Protein AF-0000000067688443 (afdb_homodimer)

Foldseek 3Di:
DPPPPPPPPPPPCPVPPPVPPPQDLLRVVCLQAEDQPDDQVCVLVSCVVSVPDDPVQARDQKGKHWNDDPVQVLCQLVPFDQDPVLNWTKRPFWTKMKMWGWDDPPDGPPPTDTGIDIDTRWIWTFHDDRSGGRGGDDTDDDPPPVPD/DPPPPPPPPPPPPPVPPPPPPPQDLLSVVCLQAEDQPDDQVCVLVSCVVSVPDDPVQARDQKGKHWNDDPVQVLCQLVPFDQDPVLNWTKRPFWTKMKMWGWDDPPDGPPPTDTGIDIDTRWIWTFHDDRSGGRGGDDTDDDPPPVPD

Secondary structure (DSSP, 8-state):
------------------------HHHHHHHHHB-TT--TT-HHHHHHHTT-B-TTSBBPSEEEEE-S-HHHHHTHHHH-EEETTTTEEEPSS-EEEEEEEESSTT-BTT---EEEEEEEEEEEEEEEETTEEEEEEEEEE-------/------------------------HHHHHHHHHB-TT--TT-HHHHHHHTT-B-TTSBBPSEEEEE-S-HHHHHTHHHH-EEETTTTEEEPSS-EEEEEEEESSTT-BTT---EEEEEEEEEEEEEEEETTEEEEEEEEEE-------

Solvent-accessible surface area (backbone atoms only — not comparable to full-atom values): 17012 Å² total; per-residue (Å²): 133,84,78,75,78,76,75,73,75,72,73,71,74,71,69,69,72,72,74,75,78,74,75,49,60,44,53,49,34,44,68,65,27,50,36,62,80,69,52,39,85,39,36,45,62,51,39,57,74,64,63,62,52,40,84,81,44,33,49,50,62,62,48,54,28,35,50,45,55,69,70,65,58,31,39,26,46,70,64,27,48,78,32,82,85,74,70,24,30,29,35,74,54,67,36,41,32,32,40,25,34,51,67,53,83,89,34,39,65,88,65,51,44,50,48,40,37,76,42,69,62,23,31,39,30,26,36,58,60,75,56,34,45,48,41,83,74,48,73,43,82,69,79,74,76,67,82,114,135,84,79,76,76,76,76,74,77,72,75,71,73,72,69,69,71,74,72,74,78,74,77,50,60,46,53,47,35,43,67,66,28,50,35,59,81,69,53,40,86,39,37,44,61,51,39,58,73,65,63,62,52,40,83,83,42,34,49,49,61,63,49,53,28,35,49,44,57,68,68,65,59,33,38,25,46,69,65,27,47,76,33,81,87,74,70,25,29,28,36,74,56,66,37,42,33,32,40,26,35,51,68,53,84,90,34,40,66,88,64,50,44,51,46,39,37,77,43,67,63,22,32,40,31,27,36,59,62,75,56,35,44,47,41,84,73,49,73,41,81,70,78,76,77,66,79,113

Radius of gyration: 25.82 Å; Cα contacts (8 Å, |Δi|>4): 527; chains: 2; bounding box: 103×74×53 Å

Organism: Oreochromis niloticus (NCBI:txid8128)

pLDDT: mean 85.52, std 20.02, range [26.48, 98.88]

Structure (mmCIF, N/CA/C/O backbone):
data_AF-0000000067688443-model_v1
#
loop_
_entity.id
_entity.type
_entity.pdbx_description
1 polymer 'Ribonuclease A-domain domain-containing protein'
#
loop_
_atom_site.group_PDB
_atom_site.id
_atom_site.type_symbol
_atom_site.label_atom_id
_atom_site.label_alt_id
_atom_site.label_comp_id
_atom_site.label_asym_id
_atom_site.label_entity_id
_atom_site.label_seq_id
_atom_site.pdbx_PDB_ins_code
_atom_site.Cartn_x
_atom_site.Cartn_y
_atom_site.Cartn_z
_atom_site.occupancy
_atom_site.B_iso_or_equiv
_atom_site.auth_seq_id
_atom_site.auth_comp_id
_atom_site.auth_asym_id
_atom_site.auth_atom_id
_atom_site.pdbx_PDB_model_num
ATOM 1 N N . ILE A 1 1 ? 71.188 -11.57 -32.688 1 38.78 1 ILE A N 1
ATOM 2 C CA . ILE A 1 1 ? 70.062 -10.695 -32.719 1 38.78 1 ILE A CA 1
ATOM 3 C C . ILE A 1 1 ? 68.75 -11.523 -32.812 1 38.78 1 ILE A C 1
ATOM 5 O O . ILE A 1 1 ? 68.438 -12.023 -33.875 1 38.78 1 ILE A O 1
ATOM 9 N N . THR A 1 2 ? 68.688 -12.641 -31.906 1 47.38 2 THR A N 1
ATOM 10 C CA . THR A 1 2 ? 67.5 -13.492 -31.688 1 47.38 2 THR A CA 1
ATOM 11 C C . THR A 1 2 ? 66.312 -12.648 -31.344 1 47.38 2 THR A C 1
ATOM 13 O O . THR A 1 2 ? 66.375 -11.82 -30.422 1 47.38 2 THR A O 1
ATOM 16 N N . PHE A 1 3 ? 65.562 -12.219 -32.375 1 48.19 3 PHE A N 1
ATOM 17 C CA . PHE A 1 3 ? 64.25 -11.578 -32.375 1 48.19 3 PHE A CA 1
ATOM 18 C C . PHE A 1 3 ? 63.25 -12.383 -31.531 1 48.19 3 PHE A C 1
ATOM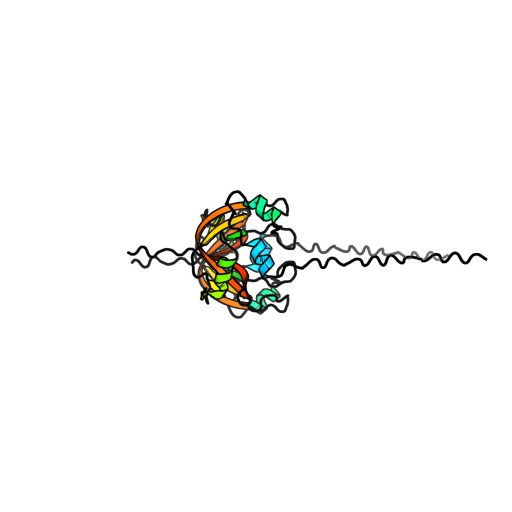 20 O O . PHE A 1 3 ? 62.844 -13.469 -31.922 1 48.19 3 PHE A O 1
ATOM 27 N N . ASP A 1 4 ? 63.438 -12.453 -30.188 1 50.75 4 ASP A N 1
ATOM 28 C CA . ASP A 1 4 ? 62.406 -12.977 -29.297 1 50.75 4 ASP A CA 1
ATOM 29 C C . ASP A 1 4 ? 61.062 -12.289 -29.547 1 50.75 4 ASP A C 1
ATOM 31 O O . ASP A 1 4 ? 60.969 -11.07 -29.406 1 50.75 4 ASP A O 1
ATOM 35 N N . TRP A 1 5 ? 60.281 -12.75 -30.609 1 47.19 5 TRP A N 1
ATOM 36 C CA . TRP A 1 5 ? 58.906 -12.359 -30.812 1 47.19 5 TRP A CA 1
ATOM 37 C C . TRP A 1 5 ? 58.094 -12.523 -29.531 1 47.19 5 TRP A C 1
ATOM 39 O O . TRP A 1 5 ? 57.875 -13.641 -29.047 1 47.19 5 TRP A O 1
ATOM 49 N N . VAL A 1 6 ? 58.219 -11.688 -28.5 1 52.09 6 VAL A N 1
ATOM 50 C CA . VAL A 1 6 ? 57.25 -11.609 -27.406 1 52.09 6 VAL A CA 1
ATOM 51 C C . VAL A 1 6 ? 55.844 -11.445 -27.984 1 52.09 6 VAL A C 1
ATOM 53 O O . VAL A 1 6 ? 55.562 -10.445 -28.625 1 52.09 6 VAL A O 1
ATOM 56 N N . LEU A 1 7 ? 55.25 -12.531 -28.531 1 47.66 7 LEU A N 1
ATOM 57 C CA . LEU A 1 7 ? 53.812 -12.531 -28.781 1 47.66 7 LEU A CA 1
ATOM 58 C C . LEU A 1 7 ? 53.062 -11.984 -27.578 1 47.66 7 LEU A C 1
ATOM 60 O O . LEU A 1 7 ? 53.156 -12.531 -26.469 1 47.66 7 LEU A O 1
ATOM 64 N N . PHE A 1 8 ? 52.906 -10.648 -27.453 1 50.09 8 PHE A N 1
ATOM 65 C CA . PHE A 1 8 ? 52 -10.031 -26.5 1 50.09 8 PHE A CA 1
ATOM 66 C C . PHE A 1 8 ? 50.594 -10.578 -26.688 1 50.09 8 PHE A C 1
ATOM 68 O O . PHE A 1 8 ? 49.938 -10.32 -27.703 1 50.09 8 PHE A O 1
ATOM 75 N N . ILE A 1 9 ? 50.344 -11.844 -26.234 1 48.69 9 ILE A N 1
ATOM 76 C CA . ILE A 1 9 ? 48.969 -12.281 -26.125 1 48.69 9 ILE A CA 1
ATOM 77 C C . ILE A 1 9 ? 48.125 -11.188 -25.453 1 48.69 9 ILE A C 1
ATOM 79 O O . ILE A 1 9 ? 48.344 -10.859 -24.297 1 48.69 9 ILE A O 1
ATOM 83 N N . CYS A 1 10 ? 47.781 -10.102 -26.172 1 49.16 10 CYS A N 1
ATOM 84 C CA . CYS A 1 10 ? 46.719 -9.211 -25.703 1 49.16 10 CYS A CA 1
ATOM 85 C C . CYS A 1 10 ? 45.531 -10 -25.203 1 49.16 10 CYS A C 1
ATOM 87 O O . CYS A 1 10 ? 44.812 -10.633 -25.984 1 49.16 10 CYS A O 1
ATOM 89 N N . LEU A 1 11 ? 45.688 -10.648 -24.047 1 49.59 11 LEU A N 1
ATOM 90 C CA . LEU A 1 11 ? 44.5 -11.164 -23.375 1 49.59 11 LEU A CA 1
ATOM 91 C C . LEU A 1 11 ? 43.375 -10.141 -23.406 1 49.59 11 LEU A C 1
ATOM 93 O O . LEU A 1 11 ? 43.438 -9.102 -22.734 1 49.59 11 LEU A O 1
ATOM 97 N N . LEU A 1 12 ? 42.875 -9.883 -24.641 1 48.31 12 LEU A N 1
ATOM 98 C CA . LEU A 1 12 ? 41.594 -9.172 -24.672 1 48.31 12 LEU A CA 1
ATOM 99 C C . LEU A 1 12 ? 40.656 -9.688 -23.578 1 48.31 12 LEU A C 1
ATOM 101 O O . LEU A 1 12 ? 40.219 -10.836 -23.625 1 48.31 12 LEU A O 1
ATOM 105 N N . LEU A 1 13 ? 40.969 -9.352 -22.344 1 48.38 13 LEU A N 1
ATOM 106 C CA . LEU A 1 13 ? 39.969 -9.508 -21.312 1 48.38 13 LEU A CA 1
ATOM 107 C C . LEU A 1 13 ? 38.625 -8.969 -21.781 1 48.38 13 LEU A C 1
ATOM 109 O O . LEU A 1 13 ? 38.406 -7.754 -21.875 1 48.38 13 LEU A O 1
ATOM 113 N N . PHE A 1 14 ? 38.062 -9.617 -22.859 1 47.53 14 PHE A N 1
ATOM 114 C CA . PHE A 1 14 ? 36.625 -9.383 -23.062 1 47.53 14 PHE A CA 1
ATOM 115 C C . PHE A 1 14 ? 35.875 -9.422 -21.75 1 47.53 14 PHE A C 1
ATOM 117 O O . PHE A 1 14 ? 35.688 -10.492 -21.172 1 47.53 14 PHE A O 1
ATOM 124 N N . ALA A 1 15 ? 36.094 -8.461 -20.875 1 47.53 15 ALA A N 1
ATOM 125 C CA . ALA A 1 15 ? 35.156 -8.305 -19.797 1 47.53 15 ALA A CA 1
ATOM 126 C C . ALA A 1 15 ? 33.719 -8.445 -20.297 1 47.53 15 ALA A C 1
ATOM 128 O O . ALA A 1 15 ? 33.219 -7.586 -21.031 1 47.53 15 ALA A O 1
ATOM 129 N N . THR A 1 16 ? 33.312 -9.609 -20.719 1 42.28 16 THR A N 1
ATOM 130 C CA . THR A 1 16 ? 31.875 -9.758 -20.844 1 42.28 16 THR A CA 1
ATOM 131 C C . THR A 1 16 ? 31.141 -9 -19.734 1 42.28 16 THR A C 1
ATOM 133 O O . THR A 1 16 ? 31.422 -9.211 -18.547 1 42.28 16 THR A O 1
ATOM 136 N N . LYS A 1 17 ? 30.953 -7.691 -19.875 1 46.22 17 LYS A N 1
ATOM 137 C CA . LYS A 1 17 ? 29.891 -7.09 -19.062 1 46.22 17 LYS A CA 1
ATOM 138 C C . LYS A 1 17 ? 28.766 -8.086 -18.781 1 46.22 17 LYS A C 1
ATOM 140 O O . LYS A 1 17 ? 28.141 -8.586 -19.719 1 46.22 17 LYS A O 1
ATOM 145 N N . SER A 1 18 ? 28.875 -9.078 -17.938 1 45.34 18 SER A N 1
ATOM 146 C CA . SER A 1 18 ? 27.672 -9.766 -17.469 1 45.34 18 SER A CA 1
ATOM 147 C C . SER A 1 18 ? 26.453 -8.852 -17.531 1 45.34 18 SER A C 1
ATOM 149 O O . SER A 1 18 ? 26.453 -7.781 -16.906 1 45.34 18 SER A O 1
ATOM 151 N N . SER A 1 19 ? 25.766 -8.68 -18.531 1 47.56 19 SER A N 1
ATOM 152 C CA . SER A 1 19 ? 24.469 -8.008 -18.625 1 47.56 19 SER A CA 1
ATOM 153 C C . SER A 1 19 ? 23.625 -8.266 -17.375 1 47.56 19 SER A C 1
ATOM 155 O O . SER A 1 19 ? 23.219 -9.398 -17.125 1 47.56 19 SER A O 1
ATOM 157 N N . GLN A 1 20 ? 23.969 -7.883 -16.234 1 50.91 20 GLN A N 1
ATOM 158 C CA . GLN A 1 20 ? 23.078 -7.93 -15.086 1 50.91 20 GLN A CA 1
ATOM 159 C C . GLN A 1 20 ? 21.625 -7.652 -15.508 1 50.91 20 GLN A C 1
ATOM 161 O O . GLN A 1 20 ? 21.328 -6.586 -16.047 1 50.91 20 GLN A O 1
ATOM 166 N N . PHE A 1 21 ? 20.891 -8.633 -16.172 1 60.66 21 PHE A N 1
ATOM 167 C CA . PHE A 1 21 ? 19.5 -8.594 -16.578 1 60.66 21 PHE A CA 1
ATOM 168 C C . PHE A 1 21 ? 18.656 -7.844 -15.562 1 60.66 21 PHE A C 1
ATOM 170 O O . PHE A 1 21 ? 18.578 -8.242 -14.398 1 60.66 21 PHE A O 1
ATOM 177 N N . GLU A 1 22 ? 18.484 -6.555 -15.648 1 76.69 22 GLU A N 1
ATOM 178 C CA . GLU A 1 22 ? 17.578 -5.758 -14.828 1 76.69 22 GLU A CA 1
ATOM 179 C C . GLU A 1 22 ? 16.188 -6.375 -14.773 1 76.69 22 GLU A C 1
ATOM 181 O O . GLU A 1 22 ? 15.633 -6.734 -15.812 1 76.69 22 GLU A O 1
ATOM 186 N N . GLU A 1 23 ? 15.703 -6.773 -13.594 1 90.25 23 GLU A N 1
ATOM 187 C CA . GLU A 1 23 ? 14.359 -7.324 -13.398 1 90.25 23 GLU A CA 1
ATOM 188 C C . GLU A 1 23 ? 13.289 -6.375 -13.93 1 90.25 23 GLU A C 1
ATOM 190 O O . GLU A 1 23 ? 13.297 -5.184 -13.617 1 90.25 23 GLU A O 1
ATOM 195 N N . ASP A 1 24 ? 12.469 -6.824 -14.867 1 93.56 24 ASP A N 1
ATOM 196 C CA . ASP A 1 24 ? 11.375 -5.984 -15.359 1 93.56 24 ASP A CA 1
ATOM 197 C C . ASP A 1 24 ? 10.273 -5.852 -14.312 1 93.56 24 ASP A C 1
ATOM 199 O O . ASP A 1 24 ? 10.375 -6.414 -13.227 1 93.56 24 ASP A O 1
ATOM 203 N N . ARG A 1 25 ? 9.273 -5.051 -14.633 1 93.75 25 ARG A N 1
ATOM 204 C CA . ARG A 1 25 ? 8.227 -4.723 -13.664 1 93.75 25 ARG A CA 1
ATOM 205 C C . ARG A 1 25 ? 7.461 -5.969 -13.242 1 93.75 25 ARG A C 1
ATOM 207 O O . ARG A 1 25 ? 7.117 -6.121 -12.062 1 93.75 25 ARG A O 1
ATOM 214 N N . TYR A 1 26 ? 7.055 -6.852 -14.164 1 96.62 26 TYR A N 1
ATOM 215 C CA . TYR A 1 26 ? 6.391 -8.094 -13.781 1 96.62 26 TYR A CA 1
ATOM 216 C C . TYR A 1 26 ? 7.312 -8.961 -12.93 1 96.62 26 TYR A C 1
ATOM 218 O O . TYR A 1 26 ? 6.871 -9.586 -11.969 1 96.62 26 TYR A O 1
ATOM 226 N N . GLY A 1 27 ? 8.516 -9.07 -13.352 1 97.62 27 GLY A N 1
ATOM 227 C CA . GLY A 1 27 ? 9.461 -9.844 -12.555 1 97.62 27 GLY A CA 1
ATOM 228 C C . GLY A 1 27 ? 9.523 -9.398 -11.109 1 97.62 27 GLY A C 1
ATOM 229 O O . GLY A 1 27 ? 9.531 -10.234 -10.203 1 97.62 27 GLY A O 1
ATOM 230 N N . LYS A 1 28 ? 9.641 -8.164 -10.93 1 96.38 28 LYS A N 1
ATOM 231 C CA . LYS A 1 28 ? 9.641 -7.621 -9.57 1 96.38 28 LYS A CA 1
ATOM 232 C C . LYS A 1 28 ? 8.352 -7.98 -8.844 1 96.38 28 LYS A C 1
ATOM 234 O O . LYS A 1 28 ? 8.383 -8.398 -7.68 1 96.38 28 LYS A O 1
ATOM 239 N N . PHE A 1 29 ? 7.211 -7.812 -9.492 1 97.81 29 PHE A N 1
ATOM 240 C CA . PHE A 1 29 ? 5.922 -8.18 -8.922 1 97.81 29 PHE A CA 1
ATOM 241 C C . PHE A 1 29 ? 5.918 -9.641 -8.492 1 97.81 29 PHE A C 1
ATOM 243 O O . PHE A 1 29 ? 5.52 -9.969 -7.371 1 97.81 29 PHE A O 1
ATOM 250 N N . ARG A 1 30 ? 6.324 -10.445 -9.383 1 98.56 30 ARG A N 1
ATOM 251 C CA . ARG A 1 30 ? 6.344 -11.883 -9.125 1 98.56 30 ARG A CA 1
ATOM 252 C C . ARG A 1 30 ? 7.227 -12.211 -7.93 1 98.56 30 ARG A C 1
ATOM 254 O O . ARG A 1 30 ? 6.82 -12.969 -7.043 1 98.56 30 ARG A O 1
ATOM 261 N N . ARG A 1 31 ? 8.445 -11.641 -7.902 1 98.44 31 ARG A N 1
ATOM 262 C CA . ARG A 1 31 ? 9.383 -11.891 -6.816 1 98.44 31 ARG A CA 1
ATOM 263 C C . ARG A 1 31 ? 8.797 -11.461 -5.477 1 98.44 31 ARG A C 1
ATOM 265 O O . ARG A 1 31 ? 8.938 -12.156 -4.473 1 98.44 31 ARG A O 1
ATOM 272 N N . GLN A 1 32 ? 8.078 -10.383 -5.516 1 98.5 32 GLN A N 1
ATOM 273 C CA . GLN A 1 32 ? 7.664 -9.773 -4.258 1 98.5 32 GLN A CA 1
ATOM 274 C C . GLN A 1 32 ? 6.332 -10.352 -3.781 1 98.5 32 GLN A C 1
ATOM 276 O O . GLN A 1 32 ? 6.027 -10.32 -2.586 1 98.5 32 GLN A O 1
ATOM 281 N N . HIS A 1 33 ? 5.465 -10.961 -4.68 1 98.69 33 HIS A N 1
ATOM 282 C CA . HIS A 1 33 ? 4.078 -11.133 -4.262 1 98.69 33 HIS A CA 1
ATOM 283 C C . HIS A 1 33 ? 3.574 -12.539 -4.562 1 98.69 33 HIS A C 1
ATOM 285 O O . HIS A 1 33 ? 2.477 -12.914 -4.145 1 98.69 33 HIS A O 1
ATOM 291 N N . ILE A 1 34 ? 4.328 -13.305 -5.254 1 98.88 34 ILE A N 1
ATOM 292 C CA . ILE A 1 34 ? 3.861 -14.656 -5.562 1 98.88 34 ILE A CA 1
ATOM 293 C C . ILE A 1 34 ? 4.766 -15.68 -4.887 1 98.88 34 ILE A C 1
ATOM 295 O O . ILE A 1 34 ? 5.965 -15.75 -5.172 1 98.88 34 ILE A O 1
ATOM 299 N N . ASP A 1 35 ? 4.16 -16.469 -4.039 1 98.62 35 ASP A N 1
ATOM 300 C CA . ASP A 1 35 ? 4.879 -17.547 -3.361 1 98.62 35 ASP A CA 1
ATOM 301 C C . ASP A 1 35 ? 3.916 -18.609 -2.846 1 98.62 35 ASP A C 1
ATOM 303 O O . ASP A 1 35 ? 3.324 -18.453 -1.776 1 98.62 35 ASP A O 1
ATOM 307 N N . GLY A 1 36 ? 3.787 -19.672 -3.527 1 98.06 36 GLY A N 1
ATOM 308 C CA . GLY A 1 36 ? 2.852 -20.734 -3.188 1 98.06 36 GLY A CA 1
ATOM 309 C C . GLY A 1 36 ? 3.225 -21.469 -1.918 1 98.06 36 GLY A C 1
ATOM 310 O O . GLY A 1 36 ? 2.4 -22.188 -1.346 1 98.06 36 GLY A O 1
ATOM 311 N N . LYS A 1 37 ? 4.391 -21.344 -1.423 1 97.94 37 LYS A N 1
ATOM 312 C CA . LYS A 1 37 ? 4.867 -22.109 -0.269 1 97.94 37 LYS A CA 1
ATOM 313 C C . LYS A 1 37 ? 4.996 -21.203 0.96 1 97.94 37 LYS A C 1
ATOM 315 O O . LYS A 1 37 ? 5.402 -21.672 2.029 1 97.94 37 LYS A O 1
ATOM 320 N N . MET A 1 38 ? 4.652 -20 0.82 1 98.5 38 MET A N 1
ATOM 321 C CA . MET A 1 38 ? 4.766 -19.047 1.917 1 98.5 38 MET A CA 1
ATOM 322 C C . MET A 1 38 ? 3.855 -19.438 3.076 1 98.5 38 MET A C 1
ATOM 324 O O . MET A 1 38 ? 2.766 -19.969 2.863 1 98.5 38 MET A O 1
ATOM 328 N N . THR A 1 39 ? 4.281 -19.125 4.328 1 98.38 39 THR A N 1
ATOM 329 C CA . THR A 1 39 ? 3.48 -19.281 5.539 1 98.38 39 THR A CA 1
ATOM 330 C C . THR A 1 39 ? 3.65 -18.078 6.461 1 98.38 39 THR A C 1
ATOM 332 O O . THR A 1 39 ? 4.566 -17.281 6.277 1 98.38 39 THR A O 1
ATOM 335 N N . GLU A 1 40 ? 2.816 -17.984 7.441 1 97.44 40 GLU A N 1
ATOM 336 C CA . GLU A 1 40 ? 2.82 -16.844 8.367 1 97.44 40 GLU A CA 1
ATOM 337 C C . GLU A 1 40 ? 4.109 -16.812 9.18 1 97.44 40 GLU A C 1
ATOM 339 O O . GLU A 1 40 ? 4.484 -15.758 9.703 1 97.44 40 GLU A O 1
ATOM 344 N N . LYS A 1 41 ? 4.84 -17.891 9.211 1 98.19 41 LYS A N 1
ATOM 345 C CA . LYS A 1 41 ? 6.016 -17.969 10.078 1 98.19 41 LYS A CA 1
ATOM 346 C C . LYS A 1 41 ? 7.289 -17.625 9.305 1 98.19 41 LYS A C 1
ATOM 348 O O . LYS A 1 41 ? 8.367 -17.531 9.898 1 98.19 41 LYS A O 1
ATOM 353 N N . LYS A 1 42 ? 7.191 -17.375 8.055 1 98.62 42 LYS A N 1
ATOM 354 C CA . LYS A 1 42 ? 8.383 -17.281 7.211 1 98.62 42 LYS A CA 1
ATOM 355 C C . LYS A 1 42 ? 8.633 -15.836 6.789 1 98.62 42 LYS A C 1
ATOM 357 O O . LYS A 1 42 ? 9.547 -15.562 6.004 1 98.62 42 LYS A O 1
ATOM 362 N N . CYS A 1 43 ? 7.863 -14.922 7.262 1 98.5 43 CYS A N 1
ATOM 363 C CA . CYS A 1 43 ? 7.891 -13.555 6.754 1 98.5 43 CYS A CA 1
ATOM 364 C C . CYS A 1 43 ? 9.305 -12.977 6.812 1 98.5 43 CYS A C 1
ATOM 366 O O . CYS A 1 43 ? 9.82 -12.484 5.809 1 98.5 43 CYS A O 1
ATOM 368 N N . ASP A 1 44 ? 9.977 -13.07 8.008 1 98.5 44 ASP A N 1
ATOM 369 C CA . ASP A 1 44 ? 11.312 -12.484 8.141 1 98.5 44 ASP A CA 1
ATOM 370 C C . ASP A 1 44 ? 12.289 -13.117 7.152 1 98.5 44 ASP A C 1
ATOM 372 O O . ASP A 1 44 ? 12.992 -12.406 6.426 1 98.5 44 ASP A O 1
ATOM 376 N N . LYS A 1 45 ? 12.336 -14.391 7.109 1 98.44 45 LYS A N 1
ATOM 377 C CA . LYS A 1 45 ? 13.273 -15.141 6.285 1 98.44 45 LYS A CA 1
ATOM 378 C C . LYS A 1 45 ? 13.039 -14.875 4.801 1 98.44 45 LYS A C 1
ATOM 380 O O . LYS A 1 45 ? 13.977 -14.602 4.051 1 98.44 45 LYS A O 1
ATOM 385 N N . VAL A 1 46 ? 11.805 -14.961 4.379 1 98.81 46 VAL A N 1
ATOM 386 C CA . VAL A 1 46 ? 11.477 -14.875 2.959 1 98.81 46 VAL A CA 1
ATOM 387 C C . VAL A 1 46 ? 11.672 -13.445 2.467 1 98.81 46 VAL A C 1
ATOM 389 O O . VAL A 1 46 ? 12.227 -13.219 1.386 1 98.81 46 VAL A O 1
ATOM 392 N N . ILE A 1 47 ? 11.203 -12.43 3.189 1 98.62 47 ILE A N 1
ATOM 393 C CA . ILE A 1 47 ? 11.367 -11.031 2.812 1 98.62 47 ILE A CA 1
ATOM 394 C C . ILE A 1 47 ? 12.852 -10.695 2.695 1 98.62 47 ILE A C 1
ATOM 396 O O . ILE A 1 47 ? 13.273 -10.031 1.748 1 98.62 47 ILE A O 1
ATOM 400 N N . LYS A 1 48 ? 13.664 -11.242 3.629 1 98.31 48 LYS A N 1
ATOM 401 C CA . LYS A 1 48 ? 15.109 -11.047 3.549 1 98.31 48 LYS A CA 1
ATOM 402 C C . LYS A 1 48 ? 15.688 -11.727 2.311 1 98.31 48 LYS A C 1
ATOM 404 O O . LYS A 1 48 ? 16.438 -11.109 1.548 1 98.31 48 LYS A O 1
ATOM 409 N N . LYS A 1 49 ? 15.383 -12.922 2.115 1 98.31 49 LYS A N 1
ATOM 410 C CA . LYS A 1 49 ? 15.922 -13.719 1.017 1 98.31 49 LYS A CA 1
ATOM 411 C C . LYS A 1 49 ? 15.57 -13.102 -0.334 1 98.31 49 LYS A C 1
ATOM 413 O O . LYS A 1 49 ? 16.406 -13.086 -1.247 1 98.31 49 LYS A O 1
ATOM 418 N N . LYS A 1 50 ? 14.375 -12.633 -0.435 1 98.19 50 LYS A N 1
ATOM 419 C CA . LYS A 1 50 ? 13.906 -12.078 -1.702 1 98.19 50 LYS A CA 1
ATOM 420 C C . LYS A 1 50 ? 14.281 -10.602 -1.834 1 98.19 50 LYS A C 1
ATOM 422 O O . LYS A 1 50 ? 13.93 -9.953 -2.816 1 98.19 50 LYS A O 1
ATOM 427 N N . GLU A 1 51 ? 14.898 -10.062 -0.807 1 97.38 51 GLU A N 1
ATOM 428 C CA . GLU A 1 51 ? 15.383 -8.688 -0.807 1 97.38 51 GLU A CA 1
ATOM 429 C C . GLU A 1 51 ? 14.25 -7.699 -1.045 1 97.38 51 GLU A C 1
ATOM 431 O O . GLU A 1 51 ? 14.344 -6.832 -1.916 1 97.38 51 GLU A O 1
ATOM 436 N N . ILE A 1 52 ? 13.188 -7.828 -0.28 1 97.62 52 ILE A N 1
ATOM 437 C CA . ILE A 1 52 ? 12.031 -6.938 -0.357 1 97.62 52 ILE A CA 1
ATOM 438 C C . ILE A 1 52 ? 12.18 -5.816 0.667 1 97.62 52 ILE A C 1
ATOM 440 O O . ILE A 1 52 ? 11.82 -5.984 1.835 1 97.62 52 ILE A O 1
ATOM 444 N N . TRP A 1 53 ? 12.688 -4.68 0.26 1 95.44 53 TRP A N 1
ATOM 445 C CA . TRP A 1 53 ? 12.906 -3.479 1.058 1 95.44 53 TRP A CA 1
ATOM 446 C C . TRP A 1 53 ? 12.641 -2.225 0.233 1 95.44 53 TRP A C 1
ATOM 448 O O . TRP A 1 53 ? 12.562 -2.287 -0.996 1 95.44 53 TRP A O 1
ATOM 458 N N . ASN A 1 54 ? 12.469 -1.187 0.914 1 93.25 54 ASN A N 1
ATOM 459 C CA . ASN A 1 54 ? 12.391 0.09 0.213 1 93.25 54 ASN A CA 1
ATOM 460 C C . ASN A 1 54 ? 13.734 0.487 -0.386 1 93.25 54 ASN A C 1
ATOM 462 O O . ASN A 1 54 ? 14.781 0.032 0.076 1 93.25 54 ASN A O 1
ATOM 466 N N . ASP A 1 55 ? 13.727 1.351 -1.367 1 90.81 55 ASP A N 1
ATOM 467 C CA . ASP A 1 55 ? 14.938 1.761 -2.074 1 90.81 55 ASP A CA 1
ATOM 468 C C . ASP A 1 55 ? 15.938 2.4 -1.117 1 90.81 55 ASP A C 1
ATOM 470 O O . ASP A 1 55 ? 17.156 2.344 -1.351 1 90.81 55 ASP A O 1
ATOM 474 N N . ASN A 1 56 ? 15.508 3.002 -0.04 1 89.31 56 ASN A N 1
ATOM 475 C CA . ASN A 1 56 ? 16.391 3.635 0.928 1 89.31 56 ASN A CA 1
ATOM 476 C C . ASN A 1 56 ? 16.859 2.646 1.995 1 89.31 56 ASN A C 1
ATOM 478 O O . ASN A 1 56 ? 17.344 3.051 3.049 1 89.31 56 ASN A O 1
ATOM 482 N N . ASN A 1 57 ? 16.531 1.419 1.815 1 92.75 57 ASN A N 1
ATOM 483 C CA . ASN A 1 57 ? 16.969 0.307 2.652 1 92.75 57 ASN A CA 1
ATOM 484 C C . ASN A 1 57 ? 16.109 0.175 3.904 1 92.75 57 ASN A C 1
ATOM 486 O O . ASN A 1 57 ? 16.391 -0.652 4.773 1 92.75 57 ASN A O 1
ATOM 490 N N . SER A 1 58 ? 15.062 0.977 4.043 1 94 58 SER A N 1
ATOM 491 C CA . SER A 1 58 ? 14.133 0.797 5.152 1 94 58 SER A CA 1
ATOM 492 C C . SER A 1 58 ? 13.219 -0.397 4.918 1 94 58 SER A C 1
ATOM 494 O O . SER A 1 58 ? 13.016 -0.82 3.775 1 94 58 SER A O 1
ATOM 496 N N . CYS A 1 59 ? 12.68 -0.94 6.012 1 96.94 59 CYS A N 1
ATOM 497 C CA . CYS A 1 59 ? 11.773 -2.078 5.926 1 96.94 59 CYS A CA 1
ATOM 498 C C . CYS A 1 59 ? 10.43 -1.663 5.34 1 96.94 59 CYS A C 1
ATOM 500 O O . CYS A 1 59 ? 9.898 -0.605 5.684 1 96.94 59 CYS A O 1
ATOM 502 N N . LYS A 1 60 ? 9.945 -2.416 4.402 1 94.75 60 LYS A N 1
ATOM 503 C CA . LYS A 1 60 ? 8.578 -2.184 3.945 1 94.75 60 LYS A CA 1
ATOM 504 C C . LYS A 1 60 ? 7.574 -2.393 5.078 1 94.75 60 LYS A C 1
ATOM 506 O O . LYS A 1 60 ? 7.711 -3.328 5.871 1 94.75 60 LYS A O 1
ATOM 511 N N . ALA A 1 61 ? 6.602 -1.579 5.172 1 92.44 61 ALA A N 1
ATOM 512 C CA . ALA A 1 61 ? 5.621 -1.667 6.25 1 92.44 61 ALA A CA 1
ATOM 513 C C . ALA A 1 61 ? 4.809 -2.953 6.145 1 92.44 61 ALA A C 1
ATOM 515 O O . ALA A 1 61 ? 4.543 -3.609 7.156 1 92.44 61 ALA A O 1
ATOM 516 N N . THR A 1 62 ? 4.363 -3.289 4.969 1 93.44 62 THR A N 1
ATOM 517 C CA . THR A 1 62 ? 3.582 -4.496 4.715 1 93.44 62 THR A CA 1
ATOM 518 C C . THR A 1 62 ? 3.992 -5.137 3.393 1 93.44 62 THR A C 1
ATOM 520 O O . THR A 1 62 ? 4.449 -4.449 2.479 1 93.44 62 THR A O 1
ATOM 523 N N . ASN A 1 63 ? 3.881 -6.387 3.334 1 96.38 63 ASN A N 1
ATOM 524 C CA . ASN A 1 63 ? 4.012 -7.141 2.092 1 96.38 63 ASN A CA 1
ATOM 525 C C . ASN A 1 63 ? 3.068 -8.336 2.062 1 96.38 63 ASN A C 1
ATOM 527 O O . ASN A 1 63 ? 2.939 -9.055 3.055 1 96.38 63 ASN A O 1
ATOM 531 N N . THR A 1 64 ? 2.389 -8.492 0.969 1 96.94 64 THR A N 1
ATOM 532 C CA . THR A 1 64 ? 1.439 -9.586 0.825 1 96.94 64 THR A CA 1
ATOM 533 C C . THR A 1 64 ? 1.936 -10.602 -0.202 1 96.94 64 THR A C 1
ATOM 535 O O . THR A 1 64 ? 2.408 -10.227 -1.276 1 96.94 64 THR A O 1
ATOM 538 N N . PHE A 1 65 ? 1.887 -11.859 0.18 1 98.62 65 PHE A N 1
ATOM 539 C CA . PHE A 1 65 ? 2.203 -12.953 -0.726 1 98.62 65 PHE A CA 1
ATOM 540 C C . PHE A 1 65 ? 0.942 -13.711 -1.116 1 98.62 65 PHE A C 1
ATOM 542 O O . PHE A 1 65 ? 0.195 -14.172 -0.25 1 98.62 65 PHE A O 1
ATOM 549 N N . ILE A 1 66 ? 0.72 -13.773 -2.391 1 98.69 66 ILE A N 1
ATOM 550 C CA . ILE A 1 66 ? -0.355 -14.602 -2.922 1 98.69 66 ILE A CA 1
ATOM 551 C C . ILE A 1 66 ? 0.1 -16.062 -2.98 1 98.69 66 ILE A C 1
ATOM 553 O O . ILE A 1 66 ? 1.148 -16.359 -3.555 1 98.69 66 ILE A O 1
ATOM 557 N N . LEU A 1 67 ? -0.699 -16.938 -2.408 1 98.69 67 LEU A N 1
ATOM 558 C CA . LEU A 1 67 ? -0.324 -18.344 -2.289 1 98.69 67 LEU A CA 1
ATOM 559 C C . LEU A 1 67 ? -0.891 -19.156 -3.447 1 98.69 67 LEU A C 1
ATOM 561 O O . LEU A 1 67 ? -1.705 -20.047 -3.238 1 98.69 67 LEU A O 1
ATOM 565 N N . ASP A 1 68 ? -0.406 -18.891 -4.59 1 98.5 68 ASP A N 1
ATOM 566 C CA . ASP A 1 68 ? -0.821 -19.594 -5.801 1 98.5 68 ASP A CA 1
ATOM 567 C C . ASP A 1 68 ? 0.305 -19.625 -6.832 1 98.5 68 ASP A C 1
ATOM 569 O O . ASP A 1 68 ? 1.392 -19.094 -6.59 1 98.5 68 ASP A O 1
ATOM 573 N N . ASN A 1 69 ? 0.098 -20.297 -7.996 1 97.75 69 ASN A N 1
ATOM 574 C CA . ASN A 1 69 ? 1.101 -20.312 -9.055 1 97.75 69 ASN A CA 1
ATOM 575 C C . ASN A 1 69 ? 1.074 -19.016 -9.867 1 97.75 69 ASN A C 1
ATOM 577 O O . ASN A 1 69 ? 0.027 -18.375 -9.992 1 97.75 69 ASN A O 1
ATOM 581 N N . PRO A 1 70 ? 2.264 -18.672 -10.398 1 98.25 70 PRO A N 1
ATOM 582 C CA . PRO A 1 70 ? 2.354 -17.438 -11.18 1 98.25 70 PRO A CA 1
ATOM 583 C C . PRO A 1 70 ? 1.316 -17.359 -12.297 1 98.25 70 PRO A C 1
ATOM 585 O O . PRO A 1 70 ? 0.775 -16.297 -12.578 1 98.25 70 PRO A O 1
ATOM 588 N N . SER A 1 71 ? 1.016 -18.469 -12.906 1 97.88 71 SER A N 1
ATOM 589 C CA . SER A 1 71 ? 0.064 -18.469 -14.016 1 97.88 71 SER A CA 1
ATOM 590 C C . SER A 1 71 ? -1.322 -18.047 -13.555 1 97.88 71 SER A C 1
ATOM 592 O O . SER A 1 71 ? -2.004 -17.281 -14.242 1 97.88 71 SER A O 1
ATOM 594 N N . GLU A 1 72 ? -1.766 -18.516 -12.414 1 98.19 72 GLU A N 1
ATOM 595 C CA . GLU A 1 72 ? -3.07 -18.141 -11.875 1 98.19 72 GLU A CA 1
ATOM 596 C C . GLU A 1 72 ? -3.113 -16.656 -11.516 1 98.19 72 GLU A C 1
ATOM 598 O O . GLU A 1 72 ? -4.137 -15.992 -11.711 1 98.19 72 GLU A O 1
ATOM 603 N N . VAL A 1 73 ? -2 -16.172 -11.023 1 98.62 73 VAL A N 1
ATOM 604 C CA . VAL A 1 73 ? -1.956 -14.766 -10.633 1 98.62 73 VAL A CA 1
ATOM 605 C C . VAL A 1 73 ? -1.955 -13.875 -11.875 1 98.62 73 VAL A C 1
ATOM 607 O O . VAL A 1 73 ? -2.629 -12.844 -11.906 1 98.62 73 VAL A O 1
ATOM 610 N N . LYS A 1 74 ? -1.263 -14.266 -12.93 1 98.31 74 LYS A N 1
ATOM 611 C CA . LYS A 1 74 ? -1.285 -13.539 -14.195 1 98.31 74 LYS A CA 1
ATOM 612 C C . LYS A 1 74 ? -2.703 -13.445 -14.75 1 98.31 74 LYS A C 1
ATOM 614 O O . LYS A 1 74 ? -3.072 -12.438 -15.359 1 98.31 74 LYS A O 1
ATOM 619 N N . ASN A 1 75 ? -3.504 -14.414 -14.492 1 98.38 75 ASN A N 1
ATOM 620 C CA . ASN A 1 75 ? -4.859 -14.484 -15.031 1 98.38 75 ASN A CA 1
ATOM 621 C C . ASN A 1 75 ? -5.75 -13.398 -14.438 1 98.38 75 ASN A C 1
ATOM 623 O O . ASN A 1 75 ? -6.832 -13.125 -14.961 1 98.38 75 ASN A O 1
ATOM 627 N N . ILE A 1 76 ? -5.316 -12.797 -13.367 1 98.25 76 ILE A N 1
ATOM 628 C CA . ILE A 1 76 ? -6.07 -11.664 -12.844 1 98.25 76 ILE A CA 1
ATOM 629 C C . ILE A 1 76 ? -6.199 -10.594 -13.93 1 98.25 76 ILE A C 1
ATOM 631 O O . ILE A 1 76 ? -7.27 -10.008 -14.102 1 98.25 76 ILE A O 1
ATOM 635 N N . CYS A 1 77 ? -5.102 -10.328 -14.688 1 98.19 77 CYS A N 1
ATOM 636 C CA . CYS A 1 77 ? -5.09 -9.273 -15.695 1 98.19 77 CYS A CA 1
ATOM 637 C C . CYS A 1 77 ? -5.723 -9.75 -17 1 98.19 77 CYS A C 1
ATOM 639 O O . CYS A 1 77 ? -5.98 -8.945 -17.891 1 98.19 77 CYS A O 1
ATOM 641 N N . VAL A 1 78 ? -6.047 -10.984 -17.125 1 98.31 78 VAL A N 1
ATOM 642 C CA . VAL A 1 78 ? -6.68 -11.523 -18.328 1 98.31 78 VAL A CA 1
ATOM 643 C C . VAL A 1 78 ? -8.172 -11.727 -18.078 1 98.31 78 VAL A C 1
ATOM 645 O O . VAL A 1 78 ? -9 -11.336 -18.906 1 98.31 78 VAL A O 1
ATOM 648 N N . LYS A 1 79 ? -8.539 -12.227 -16.906 1 98.31 79 LYS A N 1
ATOM 649 C CA . LYS A 1 79 ? -9.906 -12.656 -16.625 1 98.31 79 LYS A CA 1
ATOM 650 C C . LYS A 1 79 ? -10.562 -11.742 -15.594 1 98.31 79 LYS A C 1
ATOM 652 O O . LYS A 1 79 ? -11.781 -11.766 -15.43 1 98.31 79 LYS A O 1
ATOM 657 N N . GLY A 1 80 ? -9.742 -11.023 -14.898 1 97.75 80 GLY A N 1
ATOM 658 C CA . GLY A 1 80 ? -10.297 -10.18 -13.852 1 97.75 80 GLY A CA 1
ATOM 659 C C . GLY A 1 80 ? -11.141 -9.039 -14.391 1 97.75 80 GLY A C 1
ATOM 660 O O . GLY A 1 80 ? -11.32 -8.914 -15.602 1 97.75 80 GLY A O 1
ATOM 661 N N . LYS A 1 81 ? -11.727 -8.258 -13.391 1 96.38 81 LYS A N 1
ATOM 662 C CA . LYS A 1 81 ? -12.57 -7.121 -13.742 1 96.38 81 LYS A CA 1
ATOM 663 C C . LYS A 1 81 ? -12 -5.816 -13.195 1 96.38 81 LYS A C 1
ATOM 665 O O . LYS A 1 81 ? -11.656 -5.734 -12.008 1 96.38 81 LYS A O 1
ATOM 670 N N . PHE A 1 82 ? -11.891 -4.816 -14.039 1 93.62 82 PHE A N 1
ATOM 671 C CA . PHE A 1 82 ? -11.438 -3.508 -13.594 1 93.62 82 PHE A CA 1
ATOM 672 C C . PHE A 1 82 ? -12.438 -2.883 -12.633 1 93.62 82 PHE A C 1
ATOM 674 O O . PHE A 1 82 ? -13.625 -2.799 -12.938 1 93.62 82 PHE A O 1
ATOM 681 N N . ASP A 1 83 ? -11.984 -2.561 -11.484 1 89 83 ASP A N 1
ATOM 682 C CA . ASP A 1 83 ? -12.789 -1.874 -10.484 1 89 83 ASP A CA 1
ATOM 683 C C . ASP A 1 83 ? -12.562 -0.365 -10.531 1 89 83 ASP A C 1
ATOM 685 O O . ASP A 1 83 ? -11.484 0.118 -10.172 1 89 83 ASP A O 1
ATOM 689 N N . GLU A 1 84 ? -13.586 0.396 -10.883 1 86.25 84 GLU A N 1
ATOM 690 C CA . GLU A 1 84 ? -13.477 1.836 -11.094 1 86.25 84 GLU A CA 1
ATOM 691 C C . GLU A 1 84 ? -13.188 2.568 -9.789 1 86.25 84 GLU A C 1
ATOM 693 O O . GLU A 1 84 ? -12.57 3.633 -9.789 1 86.25 84 GLU A O 1
ATOM 698 N N . ASN A 1 85 ? -13.633 1.983 -8.703 1 77.81 85 ASN A N 1
ATOM 699 C CA . ASN A 1 85 ? -13.406 2.623 -7.414 1 77.81 85 ASN A CA 1
ATOM 700 C C . ASN A 1 85 ? -11.969 2.439 -6.941 1 77.81 85 ASN A C 1
ATOM 702 O O . ASN A 1 85 ? -11.367 3.363 -6.387 1 77.81 85 ASN A O 1
ATOM 706 N N . LEU A 1 86 ? -11.43 1.305 -7.266 1 79.19 86 LEU A N 1
ATOM 707 C CA . LEU A 1 86 ? -10.062 0.988 -6.871 1 79.19 86 LEU A CA 1
ATOM 708 C C . LEU A 1 86 ? -9.07 1.432 -7.941 1 79.19 86 LEU A C 1
ATOM 710 O O . LEU A 1 86 ? -7.875 1.549 -7.676 1 79.19 86 LEU A O 1
ATOM 714 N N . GLN A 1 87 ? -9.625 1.646 -9.156 1 87.12 87 GLN A N 1
ATOM 715 C CA . GLN A 1 87 ? -8.805 1.92 -10.328 1 87.12 87 GLN A CA 1
ATOM 716 C C . GLN A 1 87 ? -7.758 0.826 -10.531 1 87.12 87 GLN A C 1
ATOM 718 O O . GLN A 1 87 ? -6.598 1.116 -10.828 1 87.12 87 GLN A O 1
ATOM 723 N N . MET A 1 88 ? -8.141 -0.437 -10.234 1 91.38 88 MET A N 1
ATOM 724 C CA . MET A 1 88 ? -7.316 -1.637 -10.344 1 91.38 88 MET A CA 1
ATOM 725 C C . MET A 1 88 ? -8.148 -2.824 -10.82 1 91.38 88 MET A C 1
ATOM 727 O O . MET A 1 88 ? -9.375 -2.766 -10.828 1 91.38 88 MET A O 1
ATOM 731 N N . THR A 1 89 ? -7.465 -3.828 -11.312 1 94.94 89 THR A N 1
ATOM 732 C CA . THR A 1 89 ? -8.148 -5.047 -11.734 1 94.94 89 THR A CA 1
ATOM 733 C C . THR A 1 89 ? -8.344 -5.988 -10.547 1 94.94 89 THR A C 1
ATOM 735 O O . THR A 1 89 ? -7.383 -6.367 -9.875 1 94.94 89 THR A O 1
ATOM 738 N N . LYS A 1 90 ? -9.547 -6.27 -10.266 1 94.94 90 LYS A N 1
ATOM 739 C CA . LYS A 1 90 ? -9.922 -7.223 -9.219 1 94.94 90 LYS A CA 1
ATOM 740 C C . LYS A 1 90 ? -9.914 -8.648 -9.758 1 94.94 90 LYS A C 1
ATOM 742 O O . LYS A 1 90 ? -10.391 -8.906 -10.867 1 94.94 90 LYS A O 1
ATOM 747 N N . SER A 1 91 ? -9.469 -9.531 -8.906 1 97.31 91 SER A N 1
ATOM 748 C CA . SER A 1 91 ? -9.312 -10.906 -9.344 1 97.31 91 SER A CA 1
ATOM 749 C C . SER A 1 91 ? -10.664 -11.57 -9.586 1 97.31 91 SER A C 1
ATOM 751 O O . SER A 1 91 ? -11.664 -11.18 -8.984 1 97.31 91 SER A O 1
ATOM 753 N N . HIS A 1 92 ? -10.688 -12.539 -10.492 1 95.81 92 HIS A N 1
ATOM 754 C CA . HIS A 1 92 ? -11.883 -13.281 -10.867 1 95.81 92 HIS A CA 1
ATOM 755 C C . HIS A 1 92 ? -12.18 -14.391 -9.867 1 95.81 92 HIS A C 1
ATOM 757 O O . HIS A 1 92 ? -13.258 -14.992 -9.898 1 95.81 92 HIS A O 1
ATOM 763 N N . LYS A 1 93 ? -11.234 -14.664 -9.047 1 96.62 93 LYS A N 1
ATOM 764 C CA . LYS A 1 93 ? -11.383 -15.703 -8.031 1 96.62 93 LYS A CA 1
ATOM 765 C C . LYS A 1 93 ? -10.75 -15.266 -6.711 1 96.62 93 LYS A C 1
ATOM 767 O O . LYS A 1 93 ? -10.023 -14.273 -6.66 1 96.62 93 LYS A O 1
ATOM 772 N N . LYS A 1 94 ? -11.062 -16.078 -5.68 1 96.75 94 LYS A N 1
ATOM 773 C CA . LYS A 1 94 ? -10.484 -15.805 -4.363 1 96.75 94 LYS A CA 1
ATOM 774 C C . LYS A 1 94 ? -9.133 -16.5 -4.207 1 96.75 94 LYS A C 1
ATOM 776 O O . LYS A 1 94 ? -8.891 -17.547 -4.816 1 96.75 94 LYS A O 1
ATOM 781 N N . PHE A 1 95 ? -8.305 -15.883 -3.416 1 97.31 95 PHE A N 1
ATOM 782 C CA . PHE A 1 95 ? -6.973 -16.422 -3.129 1 97.31 95 PHE A CA 1
ATOM 783 C C . PHE A 1 95 ? -6.754 -16.547 -1.627 1 97.31 95 PHE A C 1
ATOM 785 O O . PHE A 1 95 ? -7.512 -15.977 -0.833 1 97.31 95 PHE A O 1
ATOM 792 N N . ARG A 1 96 ? -5.844 -17.391 -1.303 1 97.06 96 ARG A N 1
ATOM 793 C CA . ARG A 1 96 ? -5.191 -17.297 -0.001 1 97.06 96 ARG A CA 1
ATOM 794 C C . ARG A 1 96 ? -3.971 -16.391 -0.063 1 97.06 96 ARG A C 1
ATOM 796 O O . ARG A 1 96 ? -3.219 -16.422 -1.038 1 97.06 96 ARG A O 1
ATOM 803 N N . VAL A 1 97 ? -3.84 -15.625 0.968 1 97.62 97 VAL A N 1
ATOM 8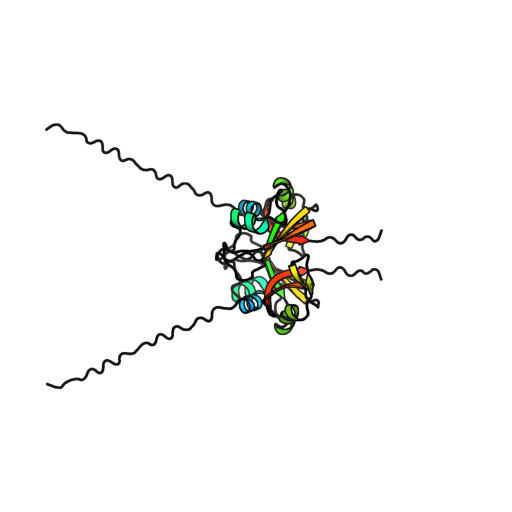04 C CA . VAL A 1 97 ? -2.691 -14.727 1.005 1 97.62 97 VAL A CA 1
ATOM 805 C C . VAL A 1 97 ? -2.064 -14.742 2.396 1 97.62 97 VAL A C 1
ATOM 807 O O . VAL A 1 97 ? -2.74 -15.039 3.385 1 97.62 97 VAL A O 1
ATOM 810 N N . VAL A 1 98 ? -0.791 -14.5 2.496 1 97.5 98 VAL A N 1
ATOM 811 C CA . VAL A 1 98 ? -0.105 -14.188 3.744 1 97.5 98 VAL A CA 1
ATOM 812 C C . VAL A 1 98 ? 0.304 -12.711 3.752 1 97.5 98 VAL A C 1
ATOM 814 O O . VAL A 1 98 ? 1.047 -12.266 2.875 1 97.5 98 VAL A O 1
ATOM 817 N N . LYS A 1 99 ? -0.221 -12.055 4.66 1 96.06 99 LYS A N 1
ATOM 818 C CA . LYS A 1 99 ? 0.167 -10.664 4.871 1 96.06 99 LYS A CA 1
ATOM 819 C C . LYS A 1 99 ? 1.239 -10.547 5.949 1 96.06 99 LYS A C 1
ATOM 821 O O . LYS A 1 99 ? 1.061 -11.039 7.066 1 96.06 99 LYS A O 1
ATOM 826 N N . CYS A 1 100 ? 2.402 -9.984 5.605 1 97.12 100 CYS A N 1
ATOM 827 C CA . CYS A 1 100 ? 3.482 -9.68 6.539 1 97.12 100 CYS A CA 1
ATOM 828 C C . CYS A 1 100 ? 3.459 -8.211 6.941 1 97.12 100 CYS A C 1
ATOM 830 O O . CYS A 1 100 ? 3.574 -7.328 6.09 1 97.12 100 CYS A O 1
ATOM 832 N N . VAL A 1 101 ? 3.338 -7.988 8.188 1 95.44 101 VAL A N 1
ATOM 833 C CA . VAL A 1 101 ? 3.24 -6.621 8.688 1 95.44 101 VAL A CA 1
ATOM 834 C C . VAL A 1 101 ? 4.418 -6.32 9.609 1 95.44 101 VAL A C 1
ATOM 836 O O . VAL A 1 101 ? 4.695 -7.082 10.539 1 95.44 101 VAL A O 1
ATOM 839 N N . LEU A 1 102 ? 5.074 -5.199 9.32 1 95.75 102 LEU A N 1
ATOM 840 C CA . LEU A 1 102 ? 6.266 -4.809 10.062 1 95.75 102 LEU A CA 1
ATOM 841 C C . LEU A 1 102 ? 5.93 -4.574 11.531 1 95.75 102 LEU A C 1
ATOM 843 O O . LEU A 1 102 ? 4.969 -3.867 11.852 1 95.75 102 LEU A O 1
ATOM 847 N N . LYS A 1 103 ? 6.734 -5.121 12.438 1 93.56 103 LYS A N 1
ATOM 848 C CA . LYS A 1 103 ? 6.5 -5.012 13.875 1 93.56 103 LYS A CA 1
ATOM 849 C C . LYS A 1 103 ? 7.398 -3.945 14.5 1 93.56 103 LYS A C 1
ATOM 851 O O . LYS A 1 103 ? 7.047 -3.357 15.523 1 93.56 103 LYS A O 1
ATOM 856 N N . ASN A 1 104 ? 8.555 -3.822 13.992 1 93.12 104 ASN A N 1
ATOM 857 C CA . ASN A 1 104 ? 9.508 -2.865 14.547 1 93.12 104 ASN A CA 1
ATOM 858 C C . ASN A 1 104 ? 9.68 -1.655 13.633 1 93.12 104 ASN A C 1
ATOM 860 O O . ASN A 1 104 ? 10.734 -1.492 13.008 1 93.12 104 ASN A O 1
ATOM 864 N N . GLU A 1 105 ? 8.719 -0.758 13.781 1 89.06 105 GLU A N 1
ATOM 865 C CA . GLU A 1 105 ? 8.672 0.442 12.945 1 89.06 105 GLU A CA 1
ATOM 866 C C . GLU A 1 105 ? 9.977 1.228 13.047 1 89.06 105 GLU A C 1
ATOM 868 O O . GLU A 1 105 ? 10.516 1.411 14.133 1 89.06 105 GLU A O 1
ATOM 873 N N . GLY A 1 106 ? 10.461 1.698 11.852 1 87.62 106 GLY A N 1
ATOM 874 C CA . GLY A 1 106 ? 11.672 2.5 11.812 1 87.62 106 GLY A CA 1
ATOM 875 C C . GLY A 1 106 ? 12.93 1.672 11.602 1 87.62 106 GLY A C 1
ATOM 876 O O . GLY A 1 106 ? 14 2.219 11.344 1 87.62 106 GLY A O 1
ATOM 877 N N . ALA A 1 107 ? 12.82 0.395 11.625 1 92.06 107 ALA A N 1
ATOM 878 C CA . ALA A 1 107 ? 13.969 -0.49 11.438 1 92.06 107 ALA A CA 1
ATOM 879 C C . ALA A 1 107 ? 14.453 -0.47 9.992 1 92.06 107 ALA A C 1
ATOM 881 O O . ALA A 1 107 ? 13.695 -0.103 9.086 1 92.06 107 ALA A O 1
ATOM 882 N N . LYS A 1 108 ? 15.75 -0.823 9.82 1 94.88 108 LYS A N 1
ATOM 883 C CA . LYS A 1 108 ? 16.359 -0.94 8.5 1 94.88 108 LYS A CA 1
ATOM 884 C C . LYS A 1 108 ? 16.891 -2.354 8.266 1 94.88 108 LYS A C 1
ATOM 886 O O . LYS A 1 108 ? 17.156 -3.092 9.211 1 94.88 108 LYS A O 1
ATOM 891 N N . LYS A 1 109 ? 16.906 -2.752 6.996 1 93.19 109 LYS A N 1
ATOM 892 C CA . LYS A 1 109 ? 17.5 -4.047 6.676 1 93.19 109 LYS A CA 1
ATOM 893 C C . LYS A 1 109 ? 18.906 -4.172 7.273 1 93.19 109 LYS A C 1
ATOM 895 O O . LYS A 1 109 ? 19.625 -3.18 7.402 1 93.19 109 LYS A O 1
ATOM 900 N N . PRO A 1 110 ? 19.156 -5.328 7.699 1 94.19 110 PRO A N 1
ATOM 901 C CA . PRO A 1 110 ? 18.391 -6.57 7.605 1 94.19 110 PRO A CA 1
ATOM 902 C C . PRO A 1 110 ? 17.594 -6.867 8.875 1 94.19 110 PRO A C 1
ATOM 904 O O . PRO A 1 110 ? 17.344 -8.031 9.195 1 94.19 110 PRO A O 1
ATOM 907 N N . ARG A 1 111 ? 17.422 -5.844 9.656 1 96 111 ARG A N 1
ATOM 908 C CA . ARG A 1 111 ? 16.844 -6.066 10.977 1 96 111 ARG A CA 1
ATOM 909 C C . ARG A 1 111 ? 15.32 -5.969 10.938 1 96 111 ARG A C 1
ATOM 911 O O . ARG A 1 111 ? 14.688 -5.641 11.938 1 96 111 ARG A O 1
ATOM 918 N N . CYS A 1 112 ? 14.688 -6.211 9.859 1 97.81 112 CYS A N 1
ATOM 919 C CA . CYS A 1 112 ? 13.242 -6.141 9.742 1 97.81 112 CYS A CA 1
ATOM 920 C C . CYS A 1 112 ? 12.578 -7.336 10.414 1 97.81 112 CYS A C 1
ATOM 922 O O . CYS A 1 112 ? 13.008 -8.477 10.227 1 97.81 112 CYS A O 1
ATOM 924 N N . GLN A 1 113 ? 11.594 -7.059 11.234 1 97.69 113 GLN A N 1
ATOM 925 C CA . GLN A 1 113 ? 10.797 -8.102 11.883 1 97.69 113 GLN A CA 1
ATOM 926 C C . GLN A 1 113 ? 9.32 -7.965 11.523 1 97.69 113 GLN A C 1
ATOM 928 O O . GLN A 1 113 ? 8.758 -6.875 11.602 1 97.69 113 GLN A O 1
ATOM 933 N N . TYR A 1 114 ? 8.719 -9.109 11.172 1 97.12 114 TYR A N 1
ATOM 934 C CA . TYR A 1 114 ? 7.344 -9.086 10.688 1 97.12 114 TYR A CA 1
ATOM 935 C C . TYR A 1 114 ? 6.473 -10.07 11.461 1 97.12 114 TYR A C 1
ATOM 937 O O . TYR A 1 114 ? 6.969 -11.078 11.977 1 97.12 114 TYR A O 1
ATOM 945 N N . LYS A 1 115 ? 5.211 -9.703 11.531 1 96.56 115 LYS A N 1
ATOM 946 C CA . LYS A 1 115 ? 4.148 -10.641 11.875 1 96.56 115 LYS A CA 1
ATOM 947 C C . LYS A 1 115 ? 3.393 -11.094 10.625 1 96.56 115 LYS A C 1
ATOM 949 O O . LYS A 1 115 ? 3.002 -10.266 9.797 1 96.56 115 LYS A O 1
ATOM 954 N N . GLY A 1 116 ? 3.262 -12.398 10.516 1 96.75 116 GLY A N 1
ATOM 955 C CA . GLY A 1 116 ? 2.521 -12.945 9.383 1 96.75 116 GLY A CA 1
ATOM 956 C C . GLY A 1 116 ? 1.095 -13.32 9.734 1 96.75 116 GLY A C 1
ATOM 957 O O . GLY A 1 116 ? 0.827 -13.812 10.828 1 96.75 116 GLY A O 1
ATOM 958 N N . ASN A 1 117 ? 0.173 -13.102 8.75 1 95.44 117 ASN A N 1
ATOM 959 C CA . ASN A 1 117 ? -1.23 -13.477 8.875 1 95.44 117 ASN A CA 1
ATOM 960 C C . ASN A 1 117 ? -1.735 -14.18 7.617 1 95.44 117 ASN A C 1
ATOM 962 O O . ASN A 1 117 ? -1.642 -13.633 6.516 1 95.44 117 ASN A O 1
ATOM 966 N N . LEU A 1 118 ? -2.213 -15.391 7.859 1 96.31 118 LEU A N 1
ATOM 967 C CA . LEU A 1 118 ? -2.85 -16.109 6.758 1 96.31 118 LEU A CA 1
ATOM 968 C C . LEU A 1 118 ? -4.301 -15.664 6.59 1 96.31 118 LEU A C 1
ATOM 970 O O . LEU A 1 118 ? -5.086 -15.734 7.539 1 96.31 118 LEU A O 1
ATOM 974 N N . LEU A 1 119 ? -4.637 -15.18 5.441 1 93.69 119 LEU A N 1
ATOM 975 C CA . LEU A 1 119 ? -5.996 -14.773 5.102 1 93.69 119 LEU A CA 1
ATOM 976 C C . LEU A 1 119 ? -6.543 -15.625 3.959 1 93.69 119 LEU A C 1
ATOM 978 O O . LEU A 1 119 ? -5.848 -15.859 2.967 1 93.69 119 LEU A O 1
ATOM 982 N N . THR A 1 120 ? -7.785 -16.062 4.148 1 94.06 120 THR A N 1
ATOM 983 C CA . THR A 1 120 ? -8.398 -16.922 3.141 1 94.06 120 THR A CA 1
ATOM 984 C C . THR A 1 120 ? -9.562 -16.219 2.465 1 94.06 120 THR A C 1
ATOM 986 O O . THR A 1 120 ? -10.07 -15.211 2.975 1 94.06 120 THR A O 1
ATOM 989 N N . ASP A 1 121 ? -9.922 -16.641 1.304 1 94.12 121 ASP A N 1
ATOM 990 C CA . ASP A 1 121 ? -11.102 -16.172 0.574 1 94.12 121 ASP A CA 1
ATOM 991 C C . ASP A 1 121 ? -11.008 -14.672 0.289 1 94.12 121 ASP A C 1
ATOM 993 O O . ASP A 1 121 ? -11.953 -13.93 0.543 1 94.12 121 ASP A O 1
ATOM 997 N N . ARG A 1 122 ? -9.844 -14.328 -0.25 1 92.94 122 ARG A N 1
ATOM 998 C CA . ARG A 1 122 ? -9.609 -12.922 -0.55 1 92.94 122 ARG A CA 1
ATOM 999 C C . ARG A 1 122 ? -9.602 -12.672 -2.055 1 92.94 122 ARG A C 1
ATOM 1001 O O . ARG A 1 122 ? -8.945 -13.406 -2.805 1 92.94 122 ARG A O 1
ATOM 1008 N N . TYR A 1 123 ? -10.32 -11.672 -2.447 1 94 123 TYR A N 1
ATOM 1009 C CA . TYR A 1 123 ? -10.023 -11.125 -3.766 1 94 123 TYR A CA 1
ATOM 1010 C C . TYR A 1 123 ? -8.766 -10.258 -3.727 1 94 123 TYR A C 1
ATOM 1012 O O . TYR A 1 123 ? -8.438 -9.672 -2.689 1 94 123 TYR A O 1
ATOM 1020 N N . VAL A 1 124 ? -8.109 -10.289 -4.84 1 95.88 124 VAL A N 1
ATOM 1021 C CA . VAL A 1 124 ? -6.883 -9.5 -4.941 1 95.88 124 VAL A CA 1
ATOM 1022 C C . VAL A 1 124 ? -7.047 -8.422 -6.008 1 95.88 124 VAL A C 1
ATOM 1024 O O . VAL A 1 124 ? -7.629 -8.672 -7.066 1 95.88 124 VAL A O 1
ATOM 1027 N N . ALA A 1 125 ? -6.586 -7.258 -5.766 1 94.12 125 ALA A N 1
ATOM 1028 C CA . ALA A 1 125 ? -6.586 -6.152 -6.719 1 94.12 125 ALA A CA 1
ATOM 1029 C C . ALA A 1 125 ? -5.164 -5.797 -7.148 1 94.12 125 ALA A C 1
ATOM 1031 O O . ALA A 1 125 ? -4.281 -5.625 -6.305 1 94.12 125 ALA A O 1
ATOM 1032 N N . VAL A 1 126 ? -4.93 -5.727 -8.492 1 96.62 126 VAL A N 1
ATOM 1033 C CA . VAL A 1 126 ? -3.607 -5.418 -9.023 1 96.62 126 VAL A CA 1
ATOM 1034 C C . VAL A 1 126 ? -3.727 -4.398 -10.148 1 96.62 126 VAL A C 1
ATOM 1036 O O . VAL A 1 126 ? -4.789 -4.262 -10.766 1 96.62 126 VAL A O 1
ATOM 1039 N N . ALA A 1 127 ? -2.635 -3.59 -10.352 1 94.94 127 ALA A N 1
ATOM 1040 C CA . ALA A 1 127 ? -2.486 -2.848 -11.602 1 94.94 127 ALA A CA 1
ATOM 1041 C C . ALA A 1 127 ? -1.89 -3.73 -12.695 1 94.94 127 ALA A C 1
ATOM 1043 O O . ALA A 1 127 ? -1.009 -4.551 -12.422 1 94.94 127 ALA A O 1
ATOM 1044 N N . CYS A 1 128 ? -2.393 -3.506 -13.859 1 96.31 128 CYS A N 1
ATOM 1045 C CA . CYS A 1 128 ? -1.964 -4.328 -14.984 1 96.31 128 CYS A CA 1
ATOM 1046 C C . CYS A 1 128 ? -1.275 -3.482 -16.047 1 96.31 128 CYS A C 1
ATOM 1048 O O . CYS A 1 128 ? -1.677 -2.344 -16.297 1 96.31 128 CYS A O 1
ATOM 1050 N N . GLN A 1 129 ? -0.223 -3.918 -16.625 1 94.56 129 GLN A N 1
ATOM 1051 C CA . GLN A 1 129 ? 0.35 -3.498 -17.891 1 94.56 129 GLN A CA 1
ATOM 1052 C C . GLN A 1 129 ? 0.208 -4.594 -18.953 1 94.56 129 GLN A C 1
ATOM 1054 O O . GLN A 1 129 ? 0.972 -5.559 -18.953 1 94.56 129 GLN A O 1
ATOM 1059 N N . GLY A 1 130 ? -0.838 -4.289 -19.781 1 94.44 130 GLY A N 1
ATOM 1060 C CA . GLY A 1 130 ? -1.254 -5.41 -20.609 1 94.44 130 GLY A CA 1
ATOM 1061 C C . GLY A 1 130 ? -1.825 -6.562 -19.797 1 94.44 130 GLY A C 1
ATOM 1062 O O . GLY A 1 130 ? -2.727 -6.367 -18.984 1 94.44 130 GLY A O 1
ATOM 1063 N N . ASP A 1 131 ? -1.326 -7.766 -19.969 1 97.12 131 ASP A N 1
ATOM 1064 C CA . ASP A 1 131 ? -1.838 -8.961 -19.312 1 97.12 131 ASP A CA 1
ATOM 1065 C C . ASP A 1 131 ? -0.991 -9.312 -18.094 1 97.12 131 ASP A C 1
ATOM 1067 O O . ASP A 1 131 ? -1.091 -10.422 -17.562 1 97.12 131 ASP A O 1
ATOM 1071 N N . LEU A 1 132 ? -0.15 -8.375 -17.703 1 97.69 132 LEU A N 1
ATOM 1072 C CA . LEU A 1 132 ? 0.778 -8.688 -16.625 1 97.69 132 LEU A CA 1
ATOM 1073 C C . LEU A 1 132 ? 0.53 -7.785 -15.422 1 97.69 132 LEU A C 1
ATOM 1075 O O . LEU A 1 132 ? 0.443 -6.566 -15.562 1 97.69 132 LEU A O 1
ATOM 1079 N N . PRO A 1 133 ? 0.374 -8.453 -14.234 1 97.94 133 PRO A N 1
ATOM 1080 C CA . PRO A 1 133 ? 0.317 -7.605 -13.039 1 97.94 133 PRO A CA 1
ATOM 1081 C C . PRO A 1 133 ? 1.652 -6.934 -12.734 1 97.94 133 PRO A C 1
ATOM 1083 O O . PRO A 1 133 ? 2.705 -7.566 -12.836 1 97.94 133 PRO A O 1
ATOM 1086 N N . VAL A 1 134 ? 1.576 -5.645 -12.391 1 96.5 134 VAL A N 1
ATOM 1087 C CA . VAL A 1 134 ? 2.834 -4.93 -12.195 1 96.5 134 VAL A CA 1
ATOM 1088 C C . VAL A 1 134 ? 2.812 -4.207 -10.852 1 96.5 134 VAL A C 1
ATOM 1090 O O . VAL A 1 134 ? 3.842 -3.703 -10.391 1 96.5 134 VAL A O 1
ATOM 1093 N N . HIS A 1 135 ? 1.666 -4.035 -10.18 1 94.5 135 HIS A N 1
ATOM 1094 C CA . HIS A 1 135 ? 1.542 -3.463 -8.836 1 94.5 135 HIS A CA 1
ATOM 1095 C C . HIS A 1 135 ? 0.463 -4.18 -8.031 1 94.5 135 HIS A C 1
ATOM 1097 O O . HIS A 1 135 ? -0.647 -4.391 -8.523 1 94.5 135 HIS A O 1
ATOM 1103 N N . PHE A 1 136 ? 0.825 -4.594 -6.855 1 94.19 136 PHE A N 1
ATOM 1104 C CA . PHE A 1 136 ? -0.126 -5.148 -5.902 1 94.19 136 PHE A CA 1
ATOM 1105 C C . PHE A 1 136 ? -0.786 -4.043 -5.086 1 94.19 136 PHE A C 1
ATOM 1107 O O . PHE A 1 136 ? -0.101 -3.258 -4.426 1 94.19 136 PHE A O 1
ATOM 1114 N N . ALA A 1 137 ? -2.059 -3.959 -5.098 1 85.25 137 ALA A N 1
ATOM 1115 C CA . ALA A 1 137 ? -2.762 -2.906 -4.367 1 85.25 137 ALA A CA 1
ATOM 1116 C C . ALA A 1 137 ? -3.258 -3.414 -3.018 1 85.25 137 ALA A C 1
ATOM 1118 O O . ALA A 1 137 ? -3.273 -2.668 -2.035 1 85.25 137 ALA A O 1
ATOM 1119 N N . GLY A 1 138 ? -3.787 -4.543 -3.006 1 85.38 138 GLY A N 1
ATOM 1120 C CA . GLY A 1 138 ? -4.293 -5.09 -1.758 1 85.38 138 GLY A CA 1
ATOM 1121 C C . GLY A 1 138 ? -5.223 -6.277 -1.959 1 85.38 138 GLY A C 1
ATOM 1122 O O . GLY A 1 138 ? -5.418 -6.73 -3.088 1 85.38 138 GLY A O 1
ATOM 1123 N N . ASP A 1 139 ? -5.605 -6.848 -0.815 1 77.75 139 ASP A N 1
ATOM 1124 C CA . ASP A 1 139 ? -6.645 -7.871 -0.822 1 77.75 139 ASP A CA 1
ATOM 1125 C C . ASP A 1 139 ? -7.945 -7.34 -0.223 1 77.75 139 ASP A C 1
ATOM 1127 O O . ASP A 1 139 ? -7.938 -6.348 0.507 1 77.75 139 ASP A O 1
ATOM 1131 N N . ILE A 1 140 ? -9.039 -7.887 -0.686 1 73 140 ILE A N 1
ATOM 1132 C CA . ILE A 1 140 ? -10.375 -7.438 -0.314 1 73 140 ILE A CA 1
ATOM 1133 C C . ILE A 1 140 ? -11.172 -8.609 0.251 1 73 140 ILE A C 1
ATOM 1135 O O . ILE A 1 140 ? -11.188 -9.695 -0.326 1 73 140 ILE A O 1
ATOM 1139 N N . MET A 1 141 ? -11.758 -8.367 1.458 1 66.5 141 MET A N 1
ATOM 1140 C CA . MET A 1 141 ? -12.648 -9.367 2.041 1 66.5 141 MET A CA 1
ATOM 1141 C C . MET A 1 141 ? -14.062 -9.234 1.488 1 66.5 141 MET A C 1
ATOM 1143 O O . MET A 1 141 ? -14.555 -8.117 1.299 1 66.5 141 MET A O 1
ATOM 1147 N N . VAL A 1 142 ? -14.57 -10.383 0.876 1 57.34 142 VAL A N 1
ATOM 1148 C CA . VAL A 1 142 ? -15.969 -10.32 0.471 1 57.34 142 VAL A CA 1
ATOM 1149 C C . VAL A 1 142 ? -16.859 -10.844 1.598 1 57.34 142 VAL A C 1
ATOM 1151 O O . VAL A 1 142 ? -16.609 -11.922 2.141 1 57.34 142 VAL A O 1
ATOM 1154 N N . LEU A 1 143 ? -17.547 -10.062 2.328 1 47.66 143 LEU A N 1
ATOM 1155 C CA . LEU A 1 143 ? -18.562 -10.531 3.271 1 47.66 143 LEU A CA 1
ATOM 1156 C C . LEU A 1 143 ? -19.703 -11.219 2.543 1 47.66 143 LEU A C 1
ATOM 1158 O O . LEU A 1 143 ? -20.156 -10.75 1.496 1 47.66 143 LEU A O 1
ATOM 1162 N N . ASN A 1 144 ? -19.734 -12.57 2.482 1 40.03 144 ASN A N 1
ATOM 1163 C CA . ASN A 1 144 ? -20.906 -13.305 2.041 1 40.03 144 ASN A CA 1
ATOM 1164 C C . ASN A 1 144 ? -22.188 -12.703 2.6 1 40.03 144 ASN A C 1
ATOM 1166 O O . ASN A 1 144 ? -22.234 -12.266 3.75 1 40.03 144 ASN A O 1
ATOM 1170 N N . ASP A 1 145 ? -23.062 -12.219 1.769 1 35.16 145 ASP A N 1
ATOM 1171 C CA . ASP A 1 145 ? -24.484 -12.102 2.072 1 35.16 145 ASP A CA 1
ATOM 1172 C C . ASP A 1 145 ? -25.031 -13.391 2.682 1 35.16 145 ASP A C 1
ATOM 1174 O O . ASP A 1 145 ? -25.062 -14.43 2.023 1 35.16 145 ASP A O 1
ATOM 1178 N N . MET A 1 146 ? -24.641 -13.922 3.781 1 32.47 146 MET A N 1
ATOM 1179 C CA . MET A 1 146 ? -25.438 -15.016 4.332 1 32.47 146 MET A CA 1
ATOM 1180 C C . MET A 1 146 ? -26.922 -14.672 4.32 1 32.47 146 MET A C 1
ATOM 1182 O O . MET A 1 146 ? -27.609 -14.844 5.328 1 32.47 146 MET A O 1
ATOM 1186 N N . ASN A 1 147 ? -27.406 -13.672 3.693 1 30.33 147 ASN A N 1
ATOM 1187 C CA . ASN A 1 147 ? -28.859 -13.781 3.76 1 30.33 147 ASN A CA 1
ATOM 1188 C C . ASN A 1 147 ? -29.359 -15.023 3.033 1 30.33 147 ASN A C 1
ATOM 1190 O O . ASN A 1 147 ? -29.75 -14.953 1.862 1 30.33 147 ASN A O 1
ATOM 1194 N N . ASN A 1 148 ? -28.672 -16.203 3.027 1 26.62 148 ASN A N 1
ATOM 1195 C CA . ASN A 1 148 ? -29.719 -17.203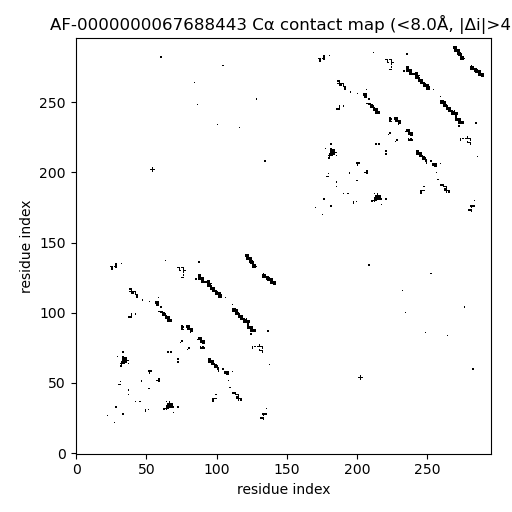 2.861 1 26.62 148 ASN A CA 1
ATOM 1196 C C . ASN A 1 148 ? -30.484 -17.438 4.16 1 26.62 148 ASN A C 1
ATOM 1198 O O . ASN A 1 148 ? -29.891 -17.438 5.242 1 26.62 148 ASN A O 1
ATOM 1202 N N . ILE B 1 1 ? 58.438 52.469 11.602 1 37.41 1 ILE B N 1
ATOM 1203 C CA . ILE B 1 1 ? 57.969 51.094 11.648 1 37.41 1 ILE B CA 1
ATOM 1204 C C . ILE B 1 1 ? 56.562 51.031 12.25 1 37.41 1 ILE B C 1
ATOM 1206 O O . ILE B 1 1 ? 56.406 51.188 13.461 1 37.41 1 ILE B O 1
ATOM 1210 N N . THR B 1 2 ? 55.594 51.906 11.617 1 47.69 2 THR B N 1
ATOM 1211 C CA . THR B 1 2 ? 54.156 51.938 11.867 1 47.69 2 THR B CA 1
ATOM 1212 C C . THR B 1 2 ? 53.562 50.531 11.75 1 47.69 2 THR B C 1
ATOM 1214 O O . THR B 1 2 ? 53.781 49.844 10.734 1 47.69 2 THR B O 1
ATOM 1217 N N . PHE B 1 3 ? 53.562 49.75 12.867 1 48.28 3 PHE B N 1
ATOM 1218 C CA . PHE B 1 3 ? 52.875 48.469 13.094 1 48.28 3 PHE B CA 1
ATOM 1219 C C . PHE B 1 3 ? 51.406 48.562 12.695 1 48.28 3 PHE B C 1
ATOM 1221 O O . PHE B 1 3 ? 50.625 49.25 13.359 1 48.28 3 PHE B O 1
ATOM 1228 N N . ASP B 1 4 ? 51.125 48.719 11.383 1 50.12 4 ASP B N 1
ATOM 1229 C CA . ASP B 1 4 ? 49.75 48.531 10.883 1 50.12 4 ASP B CA 1
ATOM 1230 C C . ASP B 1 4 ? 49.156 47.219 11.367 1 50.12 4 ASP B C 1
ATOM 1232 O O . ASP B 1 4 ? 49.688 46.156 11.086 1 50.12 4 ASP B O 1
ATOM 1236 N N . TRP B 1 5 ? 48.594 47.188 12.656 1 47.97 5 TRP B N 1
ATOM 1237 C CA . TRP B 1 5 ? 47.75 46.094 13.18 1 47.97 5 TRP B CA 1
ATOM 1238 C C . TRP B 1 5 ? 46.688 45.688 12.188 1 47.97 5 TRP B C 1
ATOM 1240 O O . TRP B 1 5 ? 45.75 46.469 11.922 1 47.97 5 TRP B O 1
ATOM 1250 N N . VAL B 1 6 ? 46.969 45.094 11.023 1 52.31 6 VAL B N 1
ATOM 1251 C CA . VAL B 1 6 ? 45.938 44.438 10.227 1 52.31 6 VAL B CA 1
ATOM 1252 C C . VAL B 1 6 ? 45.125 43.5 11.102 1 52.31 6 VAL B C 1
ATOM 1254 O O . VAL B 1 6 ? 45.656 42.531 11.633 1 52.31 6 VAL B O 1
ATOM 1257 N N . LEU B 1 7 ? 44.219 44.031 11.969 1 47.25 7 LEU B N 1
ATOM 1258 C CA . LEU B 1 7 ? 43.188 43.188 12.586 1 47.25 7 LEU B CA 1
ATOM 1259 C C . LEU B 1 7 ? 42.5 42.312 11.539 1 47.25 7 LEU B C 1
ATOM 1261 O O . LEU B 1 7 ? 41.906 42.844 10.594 1 47.25 7 LEU B O 1
ATOM 1265 N N . PHE B 1 8 ? 43.094 41.188 11.156 1 51.19 8 PHE B N 1
ATOM 1266 C CA . PHE B 1 8 ? 42.438 40.188 10.375 1 51.19 8 PHE B CA 1
ATOM 1267 C C . PHE B 1 8 ? 41.125 39.781 11.031 1 51.19 8 PHE B C 1
ATOM 1269 O O . PHE B 1 8 ? 41.094 39.188 12.117 1 51.19 8 PHE B O 1
ATOM 1276 N N . ILE B 1 9 ? 40.062 40.656 10.898 1 49.34 9 ILE B N 1
ATOM 1277 C CA . ILE B 1 9 ? 38.719 40.188 11.25 1 49.34 9 ILE B CA 1
ATOM 1278 C C . ILE B 1 9 ? 38.5 38.812 10.656 1 49.34 9 ILE B C 1
ATOM 1280 O O . ILE B 1 9 ? 38.438 38.656 9.43 1 49.34 9 ILE B O 1
ATOM 1284 N N . CYS B 1 10 ? 39.062 37.719 11.219 1 49.88 10 CYS B N 1
ATOM 1285 C CA . CYS B 1 10 ? 38.625 36.375 10.914 1 49.88 10 CYS B CA 1
ATOM 1286 C C . CYS B 1 10 ? 37.094 36.281 10.906 1 49.88 10 CYS B C 1
ATOM 1288 O O . CYS B 1 10 ? 36.469 36.406 11.961 1 49.88 10 CYS B O 1
ATOM 1290 N N . LEU B 1 11 ? 36.469 36.875 9.875 1 50.06 11 LEU B N 1
ATOM 1291 C CA . LEU B 1 11 ? 35.062 36.594 9.672 1 50.06 11 LEU B CA 1
ATOM 1292 C C . LEU B 1 11 ? 34.781 35.094 9.836 1 50.06 11 LEU B C 1
ATOM 1294 O O . LEU B 1 11 ? 35.219 34.281 9 1 50.06 11 LEU B O 1
ATOM 1298 N N . LEU B 1 12 ? 34.969 34.594 11.094 1 48.66 12 LEU B N 1
ATOM 1299 C CA . LEU B 1 12 ? 34.406 33.281 11.352 1 48.66 12 LEU B CA 1
ATOM 1300 C C . LEU B 1 12 ? 33.031 33.125 10.695 1 48.66 12 LEU B C 1
ATOM 1302 O O . LEU B 1 12 ? 32.062 33.781 11.094 1 48.66 12 LEU B O 1
ATOM 1306 N N . LEU B 1 13 ? 33.031 33.031 9.375 1 48.47 13 LEU B N 1
ATOM 1307 C CA . LEU B 1 13 ? 31.812 32.562 8.742 1 48.47 13 LEU B CA 1
ATOM 1308 C C . LEU B 1 13 ? 31.281 31.328 9.477 1 48.47 13 LEU B C 1
ATOM 1310 O O . LEU B 1 13 ? 31.859 30.25 9.383 1 48.47 13 LEU B O 1
ATOM 1314 N N . PHE B 1 14 ? 30.844 31.547 10.766 1 48.06 14 PHE B N 1
ATOM 1315 C CA . PHE B 1 14 ? 30 30.516 11.344 1 48.06 14 PHE B CA 1
ATOM 1316 C C . PHE B 1 14 ? 28.953 30.047 10.328 1 48.06 14 PHE B C 1
ATOM 1318 O O . PHE B 1 14 ? 28 30.766 10.031 1 48.06 14 PHE B O 1
ATOM 1325 N N . ALA B 1 15 ? 29.391 29.359 9.297 1 47.5 15 ALA B N 1
ATOM 1326 C CA . ALA B 1 15 ? 28.375 28.625 8.539 1 47.5 15 ALA B CA 1
ATOM 1327 C C . ALA B 1 15 ? 27.375 27.938 9.469 1 47.5 15 ALA B C 1
ATOM 1329 O O . ALA B 1 15 ? 27.719 26.984 10.172 1 47.5 15 ALA B O 1
ATOM 1330 N N . THR B 1 16 ? 26.547 28.672 10.133 1 42.69 16 THR B N 1
ATOM 1331 C CA . THR B 1 16 ? 25.422 27.969 10.719 1 42.69 16 THR B CA 1
ATOM 1332 C C . THR B 1 16 ? 24.953 26.844 9.797 1 42.69 16 THR B C 1
ATOM 1334 O O . THR B 1 16 ? 24.641 27.094 8.633 1 42.69 16 THR B O 1
ATOM 1337 N N . LYS B 1 17 ? 25.578 25.688 9.812 1 46.69 17 LYS B N 1
ATOM 1338 C CA . LYS B 1 17 ? 24.859 24.531 9.281 1 46.69 17 LYS B CA 1
ATOM 1339 C C . LYS B 1 17 ? 23.344 24.672 9.492 1 46.69 17 LYS B C 1
ATOM 1341 O O . LYS B 1 17 ? 22.891 24.797 10.625 1 46.69 17 LYS B O 1
ATOM 1346 N N . SER B 1 18 ? 22.578 25.484 8.773 1 45.31 18 SER B N 1
ATOM 1347 C CA . SER B 1 18 ? 21.141 25.312 8.781 1 45.31 18 SER B CA 1
ATOM 1348 C C . SER B 1 18 ? 20.75 23.875 9.086 1 45.31 18 SER B C 1
ATOM 1350 O O . SER B 1 18 ? 21.141 22.953 8.367 1 45.31 18 SER B O 1
ATOM 1352 N N . SER B 1 19 ? 20.656 23.406 10.227 1 47.72 19 SER B N 1
ATOM 1353 C 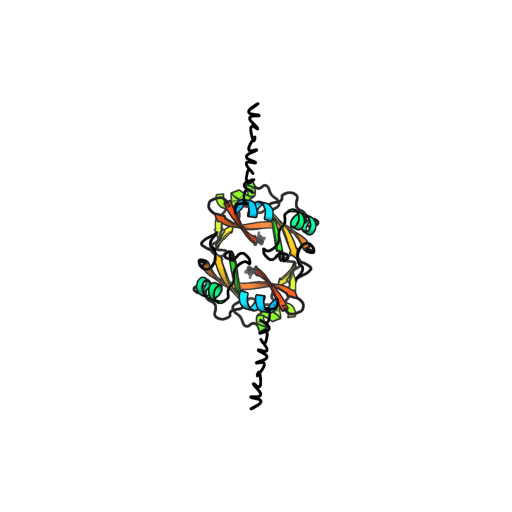CA . SER B 1 19 ? 20.094 22.125 10.617 1 47.72 19 SER B CA 1
ATOM 1354 C C . SER B 1 19 ? 18.906 21.75 9.742 1 47.72 19 SER B C 1
ATOM 1356 O O . SER B 1 19 ? 17.875 22.438 9.758 1 47.72 19 SER B O 1
ATOM 1358 N N . GLN B 1 20 ? 19 21.547 8.508 1 50.81 20 GLN B N 1
ATOM 1359 C CA . GLN B 1 20 ? 17.906 20.984 7.711 1 50.81 20 GLN B CA 1
ATOM 1360 C C . GLN B 1 20 ? 17.109 19.984 8.523 1 50.81 20 GLN B C 1
ATOM 1362 O O . GLN B 1 20 ? 17.641 18.984 9.008 1 50.81 20 GLN B O 1
ATOM 1367 N N . PHE B 1 21 ? 16.172 20.422 9.461 1 60.78 21 PHE B N 1
ATOM 1368 C CA . PHE B 1 21 ? 15.266 19.641 10.281 1 60.78 21 PHE B CA 1
ATOM 1369 C C . PHE B 1 21 ? 14.719 18.453 9.5 1 60.78 21 PHE B C 1
ATOM 1371 O O . PHE B 1 21 ? 14.07 18.625 8.469 1 60.78 21 PHE B O 1
ATOM 1378 N N . GLU B 1 22 ? 15.352 17.312 9.492 1 76.81 22 GLU B N 1
ATOM 1379 C CA . GLU B 1 22 ? 14.852 16.062 8.914 1 76.81 22 GLU B CA 1
ATOM 1380 C C . GLU B 1 22 ? 13.43 15.773 9.375 1 76.81 22 GLU B C 1
ATOM 1382 O O . GLU B 1 22 ? 13.133 15.836 10.57 1 76.81 22 GLU B O 1
ATOM 1387 N N . GLU B 1 23 ? 12.453 15.688 8.453 1 90.5 23 GLU B N 1
ATOM 1388 C CA . GLU B 1 23 ? 11.062 15.352 8.75 1 90.5 23 GLU B CA 1
ATOM 1389 C C . GLU B 1 23 ? 10.961 14.023 9.492 1 90.5 23 GLU B C 1
ATOM 1391 O O . GLU B 1 23 ? 11.539 13.023 9.062 1 90.5 23 GLU B O 1
ATOM 1396 N N . ASP B 1 24 ? 10.414 14.016 10.68 1 93.56 24 ASP B N 1
ATOM 1397 C CA . ASP B 1 24 ? 10.234 12.758 11.406 1 93.56 24 ASP B CA 1
ATOM 1398 C C . ASP B 1 24 ? 9.133 11.914 10.773 1 93.56 24 ASP B C 1
ATOM 1400 O O . ASP B 1 24 ? 8.531 12.32 9.773 1 93.56 24 ASP B O 1
ATOM 1404 N N . ARG B 1 25 ? 8.914 10.727 11.289 1 93.81 25 ARG B N 1
ATOM 1405 C CA . ARG B 1 25 ? 8 9.766 10.688 1 93.81 25 ARG B CA 1
ATOM 1406 C C . ARG B 1 25 ? 6.574 10.297 10.672 1 93.81 25 ARG B C 1
ATOM 1408 O O . ARG B 1 25 ? 5.848 10.117 9.688 1 93.81 25 ARG B O 1
ATOM 1415 N N . TYR B 1 26 ? 6.066 10.898 11.773 1 96.56 26 TYR B N 1
ATOM 1416 C CA . TYR B 1 26 ? 4.734 11.492 11.75 1 96.56 26 TYR B CA 1
ATOM 1417 C C . TYR B 1 26 ? 4.664 12.633 10.734 1 96.56 26 TYR B C 1
ATOM 1419 O O . TYR B 1 26 ? 3.662 12.797 10.039 1 96.56 26 TYR B O 1
ATOM 1427 N N . GLY B 1 27 ? 5.668 13.453 10.75 1 97.56 27 GLY B N 1
ATOM 1428 C CA . GLY B 1 27 ? 5.691 14.531 9.781 1 97.56 27 GLY B CA 1
ATOM 1429 C C . GLY B 1 27 ? 5.52 14.055 8.352 1 97.56 27 GLY B C 1
ATOM 1430 O O . GLY B 1 27 ? 4.762 14.648 7.578 1 97.56 27 GLY B O 1
ATOM 1431 N N . LYS B 1 28 ? 6.227 13.078 8.023 1 96.44 28 LYS B N 1
ATOM 1432 C CA . LYS B 1 28 ? 6.098 12.492 6.691 1 96.44 28 LYS B CA 1
ATOM 1433 C C . LYS B 1 28 ? 4.684 11.969 6.457 1 96.44 28 LYS B C 1
ATOM 1435 O O . LYS B 1 28 ? 4.098 12.211 5.398 1 96.44 28 LYS B O 1
ATOM 1440 N N . PHE B 1 29 ? 4.164 11.25 7.402 1 97.88 29 PHE B N 1
ATOM 1441 C CA . PHE B 1 29 ? 2.793 10.758 7.324 1 97.88 29 PHE B CA 1
ATOM 1442 C C . PHE B 1 29 ? 1.817 11.906 7.082 1 97.88 29 PHE B C 1
ATOM 1444 O O . PHE B 1 29 ? 0.968 11.828 6.191 1 97.88 29 PHE B O 1
ATOM 1451 N N . ARG B 1 30 ? 1.94 12.922 7.855 1 98.56 30 ARG B N 1
ATOM 1452 C CA . ARG B 1 30 ? 1.056 14.078 7.758 1 98.56 30 ARG B CA 1
ATOM 1453 C C . ARG B 1 30 ? 1.151 14.727 6.383 1 98.56 30 ARG B C 1
ATOM 1455 O O . ARG B 1 30 ? 0.13 15.023 5.758 1 98.56 30 ARG B O 1
ATOM 1462 N N . ARG B 1 31 ? 2.385 14.938 5.926 1 98.44 31 ARG B N 1
ATOM 1463 C CA . ARG B 1 31 ? 2.604 15.562 4.625 1 98.44 31 ARG B CA 1
ATOM 1464 C C . ARG B 1 31 ? 1.97 14.734 3.512 1 98.44 31 ARG B C 1
ATOM 1466 O O . ARG B 1 31 ? 1.358 15.281 2.594 1 98.44 31 ARG B O 1
ATOM 1473 N N . GLN B 1 32 ? 2.061 13.445 3.674 1 98.5 32 GLN B N 1
ATOM 1474 C CA . GLN B 1 32 ? 1.687 12.578 2.561 1 98.5 32 GLN B CA 1
ATOM 1475 C C . GLN B 1 32 ? 0.198 12.242 2.602 1 98.5 32 GLN B C 1
ATOM 1477 O O . GLN B 1 32 ? -0.4 11.922 1.573 1 98.5 32 GLN B O 1
ATOM 1482 N N . HIS B 1 33 ? -0.521 12.352 3.787 1 98.69 33 HIS B N 1
ATOM 1483 C CA . HIS B 1 33 ? -1.802 11.656 3.854 1 98.69 33 HIS B CA 1
ATOM 1484 C C . HIS B 1 33 ? -2.885 12.547 4.449 1 98.69 33 HIS B C 1
ATOM 1486 O O . HIS B 1 33 ? -4.062 12.188 4.445 1 98.69 33 HIS B O 1
ATOM 1492 N N . ILE B 1 34 ? -2.529 13.68 4.938 1 98.88 34 ILE B N 1
ATOM 1493 C CA . ILE B 1 34 ? -3.551 14.547 5.52 1 98.88 34 ILE B CA 1
ATOM 1494 C C . ILE B 1 34 ? -3.67 15.828 4.699 1 98.88 34 ILE B C 1
ATOM 1496 O O . ILE B 1 34 ? -2.709 16.594 4.582 1 98.88 34 ILE B O 1
ATOM 1500 N N . ASP B 1 35 ? -4.859 16.047 4.18 1 98.62 35 ASP B N 1
ATOM 1501 C CA . ASP B 1 35 ? -5.148 17.266 3.42 1 98.62 35 ASP B CA 1
ATOM 1502 C C . ASP B 1 35 ? -6.648 17.531 3.357 1 98.62 35 ASP B C 1
ATOM 1504 O O . ASP B 1 35 ? -7.355 16.953 2.525 1 98.62 35 ASP B O 1
ATOM 1508 N N . GLY B 1 36 ? -7.113 18.375 4.148 1 98.06 36 GLY B N 1
ATOM 1509 C CA . GLY B 1 36 ? -8.539 18.672 4.242 1 98.06 36 GLY B CA 1
ATOM 1510 C C . GLY B 1 36 ? -9.086 19.359 3.008 1 98.06 36 GLY B C 1
ATOM 1511 O O . GLY B 1 36 ? -10.297 19.422 2.811 1 98.06 36 GLY B O 1
ATOM 1512 N N . LYS B 1 37 ? -8.297 19.875 2.148 1 97.94 37 LYS B N 1
ATOM 1513 C CA . LYS B 1 37 ? -8.742 20.641 0.99 1 97.94 37 LYS B CA 1
ATOM 1514 C C . LYS B 1 37 ? -8.531 19.859 -0.304 1 97.94 37 LYS B C 1
ATOM 1516 O O . LYS B 1 37 ? -8.828 20.359 -1.392 1 97.94 37 LYS B O 1
ATOM 1521 N N . MET B 1 38 ? -8.047 18.688 -0.191 1 98.56 38 MET B N 1
ATOM 1522 C CA . MET B 1 38 ? -7.773 17.859 -1.36 1 98.56 38 MET B CA 1
ATOM 1523 C C . MET B 1 38 ? -9.062 17.531 -2.115 1 98.56 38 MET B C 1
ATOM 1525 O O . MET B 1 38 ? -10.117 17.375 -1.505 1 98.56 38 MET B O 1
ATOM 1529 N N . THR B 1 39 ? -8.969 17.391 -3.459 1 98.44 39 THR B N 1
ATOM 1530 C CA . THR B 1 39 ? -10.055 16.938 -4.324 1 98.44 39 THR B CA 1
ATOM 1531 C C . THR B 1 39 ? -9.539 15.961 -5.375 1 98.44 39 THR B C 1
ATOM 1533 O O . THR B 1 39 ? -8.328 15.844 -5.582 1 98.44 39 THR B O 1
ATOM 1536 N N . GLU B 1 40 ? -10.422 15.297 -6.035 1 97.44 40 GLU B N 1
ATOM 1537 C CA . GLU B 1 40 ? -10.078 14.281 -7.023 1 97.44 40 GLU B CA 1
ATOM 1538 C C . GLU B 1 40 ? -9.336 14.898 -8.211 1 97.44 40 GLU B C 1
ATOM 1540 O O . GLU B 1 40 ? -8.609 14.203 -8.922 1 97.44 40 GLU B O 1
ATOM 1545 N N . LYS B 1 41 ? -9.43 16.203 -8.367 1 98.19 41 LYS B N 1
ATOM 1546 C CA . LYS B 1 41 ? -8.859 16.844 -9.547 1 98.19 41 LYS B CA 1
ATOM 1547 C C . LYS B 1 41 ? -7.457 17.375 -9.266 1 98.19 41 LYS B C 1
ATOM 1549 O O . LYS B 1 41 ? -6.766 17.828 -10.172 1 98.19 41 LYS B O 1
ATOM 1554 N N . LYS B 1 42 ? -6.973 17.234 -8.086 1 98.62 42 LYS B N 1
ATOM 1555 C CA . LYS B 1 42 ? -5.742 17.922 -7.691 1 98.62 42 LYS B CA 1
ATOM 1556 C C . LYS B 1 42 ? -4.594 16.938 -7.531 1 98.62 42 LYS B C 1
ATOM 1558 O O . LYS B 1 42 ? -3.492 17.312 -7.121 1 98.62 42 LYS B O 1
ATOM 1563 N N . CYS B 1 43 ? -4.805 15.695 -7.816 1 98.5 43 CYS B N 1
ATOM 1564 C CA . CYS B 1 43 ? -3.842 14.656 -7.488 1 98.5 43 CYS B CA 1
ATOM 1565 C C . CYS B 1 43 ? -2.467 14.977 -8.062 1 98.5 43 CYS B C 1
ATOM 1567 O O . CYS B 1 43 ? -1.473 14.984 -7.332 1 98.5 43 CYS B O 1
ATOM 1569 N N . ASP B 1 44 ? -2.393 15.32 -9.383 1 98.56 44 ASP B N 1
ATOM 1570 C CA . ASP B 1 44 ? -1.097 15.586 -10 1 98.56 44 ASP B CA 1
ATOM 1571 C C . ASP B 1 44 ? -0.396 16.766 -9.32 1 98.56 44 ASP B C 1
ATOM 1573 O O . ASP B 1 44 ? 0.772 16.656 -8.938 1 98.56 44 ASP B O 1
ATOM 1577 N N . LYS B 1 45 ? -1.08 17.828 -9.164 1 98.44 45 LYS B N 1
ATOM 1578 C CA . LYS B 1 45 ? -0.525 19.062 -8.609 1 98.44 45 LYS B CA 1
ATOM 1579 C C . LYS B 1 45 ? -0.08 18.859 -7.168 1 98.44 45 LYS B C 1
ATOM 1581 O O . LYS B 1 45 ? 1.029 19.25 -6.793 1 98.44 45 LYS B O 1
ATOM 1586 N N . VAL B 1 46 ? -0.92 18.266 -6.363 1 98.81 46 VAL B N 1
ATOM 1587 C CA . VAL B 1 46 ? -0.662 18.156 -4.93 1 98.81 46 VAL B CA 1
ATOM 1588 C C . VAL B 1 46 ? 0.46 17.156 -4.68 1 98.81 46 VAL B C 1
ATOM 1590 O O . VAL B 1 46 ? 1.35 17.391 -3.863 1 98.81 46 VAL B O 1
ATOM 1593 N N . ILE B 1 47 ? 0.443 15.984 -5.328 1 98.62 47 ILE B N 1
ATOM 1594 C CA . ILE B 1 47 ? 1.486 14.977 -5.172 1 98.62 47 ILE B CA 1
ATOM 1595 C C . ILE B 1 47 ? 2.838 15.57 -5.574 1 98.62 47 ILE B C 1
ATOM 1597 O O . ILE B 1 47 ? 3.84 15.359 -4.887 1 98.62 47 ILE B O 1
ATOM 1601 N N . LYS B 1 48 ? 2.832 16.375 -6.645 1 98.31 48 LYS B N 1
ATOM 1602 C CA . LYS B 1 48 ? 4.062 17.047 -7.051 1 98.31 48 LYS B CA 1
ATOM 1603 C C . LYS B 1 48 ? 4.512 18.062 -6 1 98.31 48 LYS B C 1
ATOM 1605 O O . LYS B 1 48 ? 5.672 18.062 -5.59 1 98.31 48 LYS B O 1
ATOM 1610 N N . LYS B 1 49 ? 3.664 18.891 -5.59 1 98.38 49 LYS B N 1
ATOM 1611 C CA . LYS B 1 49 ? 3.967 19.953 -4.641 1 98.38 49 LYS B CA 1
ATOM 1612 C C . LYS B 1 49 ? 4.496 19.391 -3.326 1 98.38 49 LYS B C 1
ATOM 1614 O O . LYS B 1 49 ? 5.426 19.938 -2.736 1 98.38 49 LYS B O 1
ATOM 1619 N N . LYS B 1 50 ? 3.902 18.328 -2.906 1 98.25 50 LYS B N 1
ATOM 1620 C CA . LYS B 1 50 ? 4.27 17.75 -1.62 1 98.25 50 LYS B CA 1
ATOM 1621 C C . LYS B 1 50 ? 5.438 16.766 -1.771 1 98.25 50 LYS B C 1
ATOM 1623 O O . LYS B 1 50 ? 5.848 16.141 -0.8 1 98.25 50 LYS B O 1
ATOM 1628 N N . GLU B 1 51 ? 5.871 16.562 -2.994 1 97.38 51 GLU B N 1
ATOM 1629 C CA . GLU B 1 51 ? 7.023 15.719 -3.295 1 97.38 51 GLU B CA 1
ATOM 1630 C C . GLU B 1 51 ? 6.797 14.289 -2.811 1 97.38 51 GLU B C 1
ATOM 1632 O O . GLU B 1 51 ? 7.645 13.719 -2.113 1 97.38 51 GLU B O 1
ATOM 1637 N N . ILE B 1 52 ? 5.684 13.703 -3.184 1 97.69 52 ILE B N 1
ATOM 1638 C CA . ILE B 1 52 ? 5.34 12.328 -2.834 1 97.69 52 ILE B CA 1
ATOM 1639 C C . ILE B 1 52 ? 5.758 11.391 -3.961 1 97.69 52 ILE B C 1
ATOM 1641 O O . ILE B 1 52 ? 5.016 11.203 -4.93 1 97.69 52 ILE B O 1
ATOM 1645 N N . TRP B 1 53 ? 6.914 10.805 -3.85 1 95.56 53 TRP B N 1
ATOM 1646 C CA . TRP B 1 53 ? 7.504 9.859 -4.797 1 95.56 53 TRP B CA 1
ATOM 1647 C C . TRP B 1 53 ? 8.281 8.766 -4.066 1 95.56 53 TRP B C 1
ATOM 1649 O O . TRP B 1 53 ? 8.57 8.891 -2.875 1 95.56 53 TRP B O 1
ATOM 1659 N N . ASN B 1 54 ? 8.523 7.75 -4.773 1 93.31 54 ASN B N 1
ATOM 1660 C CA . ASN B 1 54 ? 9.406 6.734 -4.227 1 93.31 54 ASN B CA 1
ATOM 1661 C C . ASN B 1 54 ? 10.852 7.234 -4.137 1 93.31 54 ASN B C 1
ATOM 1663 O O . ASN B 1 54 ? 11.234 8.148 -4.867 1 93.31 54 ASN B O 1
ATOM 1667 N N . ASP B 1 55 ? 11.648 6.629 -3.295 1 90.81 55 ASP B N 1
ATOM 1668 C CA . ASP B 1 55 ? 13.031 7.055 -3.064 1 90.81 55 ASP B CA 1
ATOM 1669 C C . ASP B 1 55 ? 13.844 7.004 -4.355 1 90.81 55 ASP B C 1
ATOM 1671 O O . ASP B 1 55 ? 14.805 7.758 -4.516 1 90.81 55 ASP B O 1
ATOM 1675 N N . ASN B 1 56 ? 13.508 6.16 -5.289 1 89.5 56 ASN B N 1
ATOM 1676 C CA . ASN B 1 56 ? 14.227 6.051 -6.551 1 89.5 56 ASN B CA 1
ATOM 1677 C C . ASN B 1 56 ? 13.672 7.008 -7.602 1 89.5 56 ASN B C 1
ATOM 1679 O O . ASN B 1 56 ? 13.938 6.848 -8.797 1 89.5 56 ASN B O 1
ATOM 1683 N N . ASN B 1 57 ? 12.805 7.848 -7.207 1 92.88 57 ASN B N 1
ATOM 1684 C CA . ASN B 1 57 ? 12.234 8.922 -8.023 1 92.88 57 ASN B CA 1
ATOM 1685 C C . ASN B 1 57 ? 11.102 8.414 -8.906 1 92.88 57 ASN B C 1
ATOM 1687 O O . ASN B 1 57 ? 10.57 9.156 -9.727 1 92.88 57 ASN B O 1
ATOM 1691 N N . SER B 1 58 ? 10.711 7.137 -8.773 1 94.12 58 SER B N 1
ATOM 1692 C CA . SER B 1 58 ? 9.547 6.645 -9.5 1 94.12 58 SER B CA 1
ATOM 1693 C C . SER B 1 58 ? 8.25 7.125 -8.852 1 94.12 58 SER B C 1
ATOM 1695 O O . SER B 1 58 ? 8.234 7.48 -7.676 1 94.12 58 SER B O 1
ATOM 1697 N N . CYS B 1 59 ? 7.18 7.148 -9.656 1 97 59 CYS B N 1
ATOM 1698 C CA . CYS B 1 59 ? 5.875 7.574 -9.164 1 97 59 CYS B CA 1
ATOM 1699 C C . CYS B 1 59 ? 5.281 6.535 -8.227 1 97 59 CYS B C 1
ATOM 1701 O O . CYS B 1 59 ? 5.371 5.332 -8.484 1 97 59 CYS B O 1
ATOM 1703 N N . LYS B 1 60 ? 4.785 6.977 -7.117 1 94.81 60 LYS B N 1
ATOM 1704 C CA . LYS B 1 60 ? 4.031 6.059 -6.27 1 94.81 60 LYS B CA 1
ATOM 1705 C C . LYS B 1 60 ? 2.791 5.539 -6.988 1 94.81 60 LYS B C 1
ATOM 1707 O O . LYS B 1 60 ? 2.102 6.297 -7.676 1 94.81 60 LYS B O 1
ATOM 1712 N N . ALA B 1 61 ? 2.486 4.301 -6.852 1 92.56 61 ALA B N 1
ATOM 1713 C CA . ALA B 1 61 ? 1.346 3.699 -7.535 1 92.56 61 ALA B CA 1
ATOM 1714 C C . ALA B 1 61 ? 0.032 4.297 -7.043 1 92.56 61 ALA B C 1
ATOM 1716 O O . ALA B 1 61 ? -0.872 4.566 -7.836 1 92.56 61 ALA B O 1
ATOM 1717 N N . THR B 1 62 ? -0.116 4.461 -5.758 1 93.56 62 THR B N 1
ATOM 1718 C CA . THR B 1 62 ? -1.31 5.031 -5.141 1 93.56 62 THR B CA 1
ATOM 1719 C C . THR B 1 62 ? -0.934 5.926 -3.963 1 93.56 62 THR B C 1
ATOM 1721 O O . THR B 1 62 ? 0.108 5.727 -3.334 1 93.56 62 THR B O 1
ATOM 1724 N N . ASN B 1 63 ? -1.708 6.875 -3.729 1 96.38 63 ASN B N 1
ATOM 1725 C CA . ASN B 1 63 ? -1.635 7.691 -2.523 1 96.38 63 ASN B CA 1
ATOM 1726 C C . ASN B 1 63 ? -3.02 8.141 -2.062 1 96.38 63 ASN B C 1
ATOM 1728 O O . ASN B 1 63 ? -3.848 8.547 -2.881 1 96.38 63 ASN B O 1
ATOM 1732 N N . THR B 1 64 ? -3.275 7.996 -0.801 1 97 64 THR B N 1
ATOM 1733 C CA . THR B 1 64 ? -4.57 8.367 -0.245 1 97 64 THR B CA 1
ATOM 1734 C C . THR B 1 64 ? -4.438 9.586 0.669 1 97 64 THR B C 1
ATOM 1736 O O . THR B 1 64 ? -3.52 9.656 1.49 1 97 64 THR B O 1
ATOM 1739 N N . PHE B 1 65 ? -5.305 10.547 0.462 1 98.62 65 PHE B N 1
ATOM 1740 C CA . PHE B 1 65 ? -5.395 11.711 1.327 1 98.62 65 PHE B CA 1
ATOM 1741 C C . PHE B 1 65 ? -6.652 11.656 2.184 1 98.62 65 PHE B C 1
ATOM 1743 O O . PHE B 1 65 ? -7.762 11.523 1.658 1 98.62 65 PHE B O 1
ATOM 1750 N N . ILE B 1 66 ? -6.441 11.719 3.447 1 98.75 66 ILE B N 1
ATOM 1751 C CA . ILE B 1 66 ? -7.555 11.844 4.383 1 98.75 66 ILE B CA 1
ATOM 1752 C C . ILE B 1 66 ? -8.023 13.297 4.441 1 98.75 66 ILE B C 1
ATOM 1754 O O . ILE B 1 66 ? -7.223 14.203 4.676 1 98.75 66 ILE B O 1
ATOM 1758 N N . LEU B 1 67 ? -9.32 13.484 4.25 1 98.75 67 LEU B N 1
ATOM 1759 C CA . LEU B 1 67 ? -9.875 14.828 4.16 1 98.75 67 LEU B CA 1
ATOM 1760 C C . LEU B 1 67 ? -10.398 15.297 5.52 1 98.75 67 LEU B C 1
ATOM 1762 O O . LEU B 1 67 ? -11.594 15.547 5.68 1 98.75 67 LEU B O 1
ATOM 1766 N N . ASP B 1 68 ? -9.5 15.484 6.406 1 98.5 68 ASP B N 1
ATOM 1767 C CA . ASP B 1 68 ? -9.828 15.945 7.754 1 98.5 68 ASP B CA 1
ATOM 1768 C C . ASP B 1 68 ? -8.656 16.719 8.359 1 98.5 68 ASP B C 1
ATOM 1770 O O . ASP B 1 68 ? -7.613 16.875 7.727 1 98.5 68 ASP B O 1
ATOM 1774 N N . ASN B 1 69 ? -8.82 17.266 9.602 1 97.75 69 ASN B N 1
ATOM 1775 C CA . ASN B 1 69 ? -7.727 17.953 10.273 1 97.75 69 ASN B CA 1
ATOM 1776 C C . ASN B 1 69 ? -6.75 16.984 10.914 1 97.75 69 ASN B C 1
ATOM 1778 O O . ASN B 1 69 ? -7.137 15.875 11.305 1 97.75 69 ASN B O 1
ATOM 1782 N N . PRO B 1 70 ? -5.488 17.422 10.992 1 98.31 70 PRO B N 1
ATOM 1783 C CA . PRO B 1 70 ? -4.465 16.562 11.57 1 98.31 70 PRO B CA 1
ATOM 1784 C C . PRO B 1 70 ? -4.848 16.031 12.953 1 98.31 70 PRO B C 1
ATOM 1786 O O . PRO B 1 70 ? -4.562 14.875 13.281 1 98.31 70 PRO B O 1
ATOM 1789 N N . SER B 1 71 ? -5.516 16.828 13.734 1 97.88 71 SER B N 1
ATOM 1790 C CA . SER B 1 71 ? -5.879 16.406 15.086 1 97.88 71 SER B CA 1
ATOM 1791 C C . SER B 1 71 ? -6.832 15.211 15.055 1 97.88 71 SER B C 1
ATOM 1793 O O . SER B 1 71 ? -6.691 14.281 15.844 1 97.88 71 SER B O 1
ATOM 1795 N N . GLU B 1 72 ? -7.797 15.219 14.172 1 98.19 72 GLU B N 1
ATOM 1796 C CA . GLU B 1 72 ? -8.75 14.117 14.055 1 98.19 72 GLU B CA 1
ATOM 1797 C C . GLU B 1 72 ? -8.055 12.852 13.57 1 98.19 72 GLU B C 1
ATOM 1799 O O . GLU B 1 72 ? -8.391 11.75 14.016 1 98.19 72 GLU B O 1
ATOM 1804 N N . VAL B 1 73 ? -7.098 13.031 12.695 1 98.62 73 VAL B N 1
ATOM 1805 C CA . VAL B 1 73 ? -6.391 11.875 12.172 1 98.62 73 VAL B CA 1
ATOM 1806 C C . VAL B 1 73 ? -5.484 11.281 13.25 1 98.62 73 VAL B C 1
ATOM 1808 O O . VAL B 1 73 ? -5.395 10.062 13.391 1 98.62 73 VAL B O 1
ATOM 1811 N N . LYS B 1 74 ? -4.84 12.109 14.055 1 98.38 74 LYS B N 1
ATOM 1812 C CA . LYS B 1 74 ? -4.035 11.641 15.18 1 98.38 74 LYS B CA 1
ATOM 1813 C C . LYS B 1 74 ? -4.879 10.812 16.141 1 98.38 74 LYS B C 1
ATOM 1815 O O . LYS B 1 74 ? -4.387 9.852 16.734 1 98.38 74 LYS B O 1
ATOM 1820 N N . ASN B 1 75 ? -6.113 11.109 16.266 1 98.38 75 ASN B N 1
ATOM 1821 C CA . ASN B 1 75 ? -7.004 10.453 17.219 1 98.38 75 ASN B CA 1
ATOM 1822 C C . ASN B 1 75 ? -7.25 9 16.844 1 98.38 75 ASN B C 1
ATOM 1824 O O . ASN B 1 75 ? -7.746 8.211 17.656 1 98.38 75 ASN B O 1
ATOM 1828 N N . ILE B 1 76 ? -6.918 8.641 15.633 1 98.31 76 ILE B N 1
ATOM 1829 C CA . ILE B 1 76 ? -7.008 7.227 15.266 1 98.31 76 ILE B CA 1
ATOM 1830 C C . ILE B 1 76 ? -6.145 6.395 16.219 1 98.31 76 ILE B C 1
ATOM 1832 O O . ILE B 1 76 ? -6.562 5.324 16.656 1 98.31 76 ILE B O 1
ATOM 1836 N N . CYS B 1 77 ? -4.934 6.898 16.547 1 98.19 77 CYS B N 1
ATOM 1837 C CA . CYS B 1 77 ? -4 6.145 17.375 1 98.19 77 CYS B CA 1
ATOM 1838 C C . CYS B 1 77 ? -4.328 6.309 18.859 1 98.19 77 CYS B C 1
ATOM 1840 O O . CYS B 1 77 ? -3.777 5.602 19.703 1 98.19 77 CYS B O 1
ATOM 1842 N N . VAL B 1 78 ? -5.246 7.141 19.219 1 98.31 78 VAL B N 1
ATOM 1843 C CA . VAL B 1 78 ? -5.648 7.348 20.609 1 98.31 78 VAL B CA 1
ATOM 1844 C C . VAL B 1 78 ? -6.973 6.633 20.875 1 98.31 78 VAL B C 1
ATOM 1846 O O . VAL B 1 78 ? -7.113 5.926 21.875 1 98.31 78 VAL B O 1
ATOM 1849 N N . LYS B 1 79 ? -7.895 6.707 19.953 1 98.31 79 LYS B N 1
ATOM 1850 C CA . LYS B 1 79 ? -9.266 6.246 20.172 1 98.31 79 LYS B CA 1
ATOM 1851 C C . LYS B 1 79 ? -9.57 5.02 19.312 1 98.31 79 LYS B C 1
ATOM 1853 O O . LYS B 1 79 ? -10.562 4.324 19.547 1 98.31 79 LYS B O 1
ATOM 1858 N N . GLY B 1 80 ? -8.758 4.82 18.312 1 97.75 80 GLY B N 1
ATOM 1859 C CA . GLY B 1 80 ? -9.023 3.705 17.422 1 97.75 80 GLY B CA 1
ATOM 1860 C C . GLY B 1 80 ? -8.836 2.354 18.078 1 97.75 80 GLY B C 1
ATOM 1861 O O . GLY B 1 80 ? -8.508 2.275 19.266 1 97.75 80 GLY B O 1
ATOM 1862 N N . LYS B 1 81 ? -9.164 1.271 17.25 1 96.31 81 LYS B N 1
ATOM 1863 C CA . LYS B 1 81 ? -9.039 -0.101 17.734 1 96.31 81 LYS B CA 1
ATOM 1864 C C . LYS B 1 81 ? -8.039 -0.895 16.891 1 96.31 81 LYS B C 1
ATOM 1866 O O . LYS B 1 81 ? -8.117 -0.891 15.664 1 96.31 81 LYS B O 1
ATOM 1871 N N . PHE B 1 82 ? -7.133 -1.555 17.547 1 93.69 82 PHE B N 1
ATOM 1872 C CA . PHE B 1 82 ? -6.188 -2.412 16.844 1 93.69 82 PHE B CA 1
ATOM 1873 C C . PHE B 1 82 ? -6.902 -3.594 16.203 1 93.69 82 PHE B C 1
ATOM 1875 O O . PHE B 1 82 ? -7.652 -4.309 16.875 1 93.69 82 PHE B O 1
ATOM 1882 N N . ASP B 1 83 ? -6.738 -3.727 14.945 1 88.94 83 ASP B N 1
ATOM 1883 C CA . ASP B 1 83 ? -7.285 -4.852 14.188 1 88.94 83 ASP B CA 1
ATOM 1884 C C . ASP B 1 83 ? -6.234 -5.945 14 1 88.94 83 ASP B C 1
ATOM 1886 O O . ASP B 1 83 ? -5.27 -5.762 13.258 1 88.94 83 ASP B O 1
ATOM 1890 N N . GLU B 1 84 ? -6.469 -7.102 14.586 1 86.31 84 GLU B N 1
ATOM 1891 C CA . GLU B 1 84 ? -5.492 -8.188 14.594 1 86.31 84 GLU B CA 1
ATOM 1892 C C . GLU B 1 84 ? -5.289 -8.766 13.195 1 86.31 84 GLU B C 1
ATOM 1894 O O . GLU B 1 84 ? -4.219 -9.281 12.883 1 86.31 84 GLU B O 1
ATOM 1899 N N . ASN B 1 85 ? -6.312 -8.648 12.391 1 77.75 85 ASN B N 1
ATOM 1900 C CA . ASN B 1 85 ? -6.199 -9.18 11.031 1 77.75 85 ASN B CA 1
ATOM 1901 C C . ASN B 1 85 ? -5.371 -8.258 10.141 1 77.75 85 ASN B C 1
ATOM 1903 O O . ASN B 1 85 ? -4.578 -8.734 9.328 1 77.75 85 ASN B O 1
ATOM 1907 N N . LEU B 1 86 ? -5.496 -6.988 10.391 1 79 86 LEU B N 1
ATOM 1908 C CA . LEU B 1 86 ? -4.77 -5.992 9.609 1 79 86 LEU B CA 1
ATOM 1909 C C . LEU B 1 86 ? -3.42 -5.684 10.25 1 79 86 LEU B C 1
ATOM 1911 O O . LEU B 1 86 ? -2.535 -5.125 9.594 1 79 86 LEU B O 1
ATOM 1915 N N . GLN B 1 87 ? -3.322 -6.047 11.547 1 87 87 GLN B N 1
ATOM 1916 C CA . GLN B 1 87 ? -2.16 -5.684 12.352 1 87 87 GLN B CA 1
ATOM 1917 C C . GLN B 1 87 ? -1.922 -4.176 12.328 1 87 87 GLN B C 1
ATOM 1919 O O . GLN B 1 87 ? -0.782 -3.727 12.203 1 87 87 GLN B O 1
ATOM 1924 N N . MET B 1 88 ? -3.016 -3.385 12.305 1 91.31 88 MET B N 1
ATOM 1925 C CA . MET B 1 88 ? -3.035 -1.925 12.273 1 91.31 88 MET B CA 1
ATOM 1926 C C . MET B 1 88 ? -4.188 -1.376 13.109 1 91.31 88 MET B C 1
ATOM 1928 O O . MET B 1 88 ? -5.09 -2.121 13.492 1 91.31 88 MET B O 1
ATOM 1932 N N . THR B 1 89 ? -4.098 -0.131 13.461 1 95 89 THR B N 1
ATOM 1933 C CA . THR B 1 89 ? -5.176 0.521 14.203 1 95 89 THR B CA 1
ATOM 1934 C C . THR B 1 89 ? -6.242 1.051 13.242 1 95 89 THR B C 1
ATOM 1936 O O . THR B 1 89 ? -5.941 1.837 12.344 1 95 89 THR B O 1
ATOM 1939 N N . LYS B 1 90 ? -7.402 0.567 13.391 1 94.94 90 LYS B N 1
ATOM 1940 C CA . LYS B 1 90 ? -8.562 1.026 12.633 1 94.94 90 LYS B CA 1
ATOM 1941 C C . LYS B 1 90 ? -9.195 2.254 13.273 1 94.94 90 LYS B C 1
ATOM 1943 O O . LYS B 1 90 ? -9.336 2.312 14.5 1 94.94 90 LYS B O 1
ATOM 1948 N N . SER B 1 91 ? -9.617 3.139 12.43 1 97.38 91 SER B N 1
ATOM 1949 C CA . SER B 1 91 ? -10.141 4.402 12.938 1 97.38 91 SER B CA 1
ATOM 1950 C C . SER B 1 91 ? -11.469 4.195 13.664 1 97.38 91 SER B C 1
ATOM 1952 O O . SER B 1 91 ? -12.195 3.244 13.375 1 97.38 91 SER B O 1
ATOM 1954 N N . HIS B 1 92 ? -11.758 5.062 14.633 1 95.88 92 HIS B N 1
ATOM 1955 C CA . HIS B 1 92 ? -12.969 5.023 15.445 1 95.88 92 HIS B CA 1
ATOM 1956 C C . HIS B 1 92 ? -14.148 5.656 14.711 1 95.88 92 HIS B C 1
ATOM 1958 O O . HIS B 1 92 ? -15.297 5.531 15.148 1 95.88 92 HIS B O 1
ATOM 1964 N N . LYS B 1 93 ? -13.852 6.328 13.672 1 96.62 93 LYS B N 1
ATOM 1965 C CA . LYS B 1 93 ? -14.883 6.98 12.875 1 96.62 93 LYS B CA 1
ATOM 1966 C C . LYS B 1 93 ? -14.578 6.852 11.383 1 96.62 93 LYS B C 1
ATOM 1968 O O . LYS B 1 93 ? -13.477 6.449 11 1 96.62 93 LYS B O 1
ATOM 1973 N N . LYS B 1 94 ? -15.609 7.23 10.586 1 96.69 94 LYS B N 1
ATOM 1974 C CA . LYS B 1 94 ? -15.445 7.207 9.133 1 96.69 94 LYS B CA 1
ATOM 1975 C C . LYS B 1 94 ? -14.859 8.523 8.625 1 96.69 94 LYS B C 1
ATOM 1977 O O . LYS B 1 94 ? -15.07 9.578 9.227 1 96.69 94 LYS B O 1
ATOM 1982 N N . PHE B 1 95 ? -14.141 8.414 7.547 1 97.31 95 PHE B N 1
ATOM 1983 C CA . PHE B 1 95 ? -13.531 9.57 6.902 1 97.31 95 PHE B CA 1
ATOM 1984 C C . PHE B 1 95 ? -13.922 9.648 5.434 1 97.31 95 PHE B C 1
ATOM 1986 O O . PHE B 1 95 ? -14.43 8.672 4.871 1 97.31 95 PHE B O 1
ATOM 1993 N N . ARG B 1 96 ? -13.82 10.82 4.926 1 97.06 96 ARG B N 1
ATOM 1994 C CA . ARG B 1 96 ? -13.695 10.984 3.482 1 97.06 96 ARG B CA 1
ATOM 1995 C C . ARG B 1 96 ? -12.234 10.945 3.051 1 97.06 96 ARG B C 1
ATOM 1997 O O . ARG B 1 96 ? -11.367 11.492 3.727 1 97.06 96 ARG B O 1
ATOM 2004 N N . VAL B 1 97 ? -12.031 10.273 1.953 1 97.69 97 VAL B N 1
ATOM 2005 C CA . VAL B 1 97 ? -10.664 10.188 1.453 1 97.69 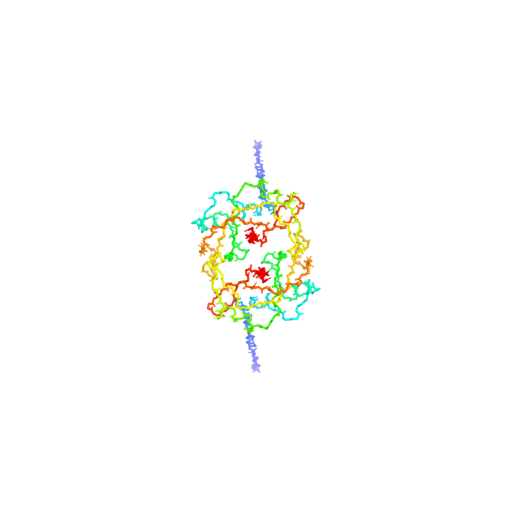97 VAL B CA 1
ATOM 2006 C C . VAL B 1 97 ? -10.656 10.414 -0.057 1 97.69 97 VAL B C 1
ATOM 2008 O O . VAL B 1 97 ? -11.656 10.172 -0.736 1 97.69 97 VAL B O 1
ATOM 2011 N N . VAL B 1 98 ? -9.586 10.93 -0.581 1 97.5 98 VAL B N 1
ATOM 2012 C CA . VAL B 1 98 ? -9.289 10.93 -2.01 1 97.5 98 VAL B CA 1
ATOM 2013 C C . VAL B 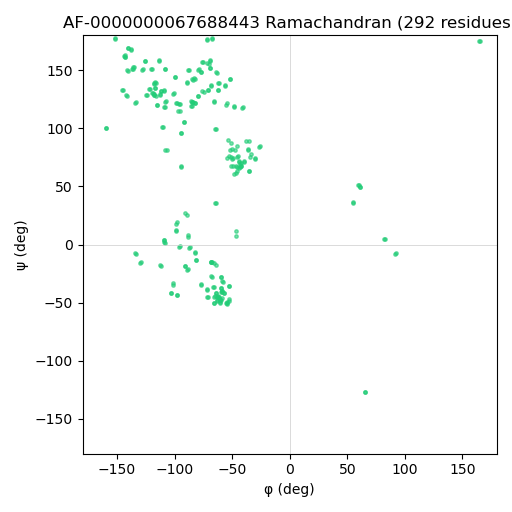1 98 ? -8.148 9.961 -2.303 1 97.5 98 VAL B C 1
ATOM 2015 O O . VAL B 1 98 ? -7.047 10.109 -1.764 1 97.5 98 VAL B O 1
ATOM 2018 N N . LYS B 1 99 ? -8.469 9.031 -3.061 1 96.06 99 LYS B N 1
ATOM 2019 C CA . LYS B 1 99 ? -7.449 8.094 -3.527 1 96.06 99 LYS B CA 1
ATOM 2020 C C . LYS B 1 99 ? -6.922 8.492 -4.902 1 96.06 99 LYS B C 1
ATOM 2022 O O . LYS B 1 99 ? -7.699 8.672 -5.84 1 96.06 99 LYS B O 1
ATOM 2027 N N . CYS B 1 100 ? -5.602 8.742 -5.008 1 97.12 100 CYS B N 1
ATOM 2028 C CA . CYS B 1 100 ? -4.914 9.008 -6.266 1 97.12 100 CYS B CA 1
ATOM 2029 C C . CYS B 1 100 ? -4.23 7.75 -6.793 1 97.12 100 CYS B C 1
ATOM 2031 O O . CYS B 1 100 ? -3.373 7.18 -6.117 1 97.12 100 CYS B O 1
ATOM 2033 N N . VAL B 1 101 ? -4.594 7.367 -7.949 1 95.38 101 VAL B N 1
ATOM 2034 C CA . VAL B 1 101 ? -4.051 6.145 -8.531 1 95.38 101 VAL B CA 1
ATOM 2035 C C . VAL B 1 101 ? -3.287 6.473 -9.812 1 95.38 101 VAL B C 1
ATOM 2037 O O . VAL B 1 101 ? -3.811 7.152 -10.695 1 95.38 101 VAL B O 1
ATOM 2040 N N . LEU B 1 102 ? -2.061 5.969 -9.875 1 95.81 102 LEU B N 1
ATOM 2041 C CA . LEU B 1 102 ? -1.179 6.246 -11 1 95.81 102 LEU B CA 1
ATOM 2042 C C . LEU B 1 102 ? -1.773 5.711 -12.297 1 95.81 102 LEU B C 1
ATOM 2044 O O . LEU B 1 102 ? -2.197 4.555 -12.359 1 95.81 102 LEU B O 1
ATOM 2048 N N . LYS B 1 103 ? -1.766 6.527 -13.352 1 93.62 103 LYS B N 1
ATOM 2049 C CA . LYS B 1 103 ? -2.346 6.152 -14.633 1 93.62 103 LYS B CA 1
ATOM 2050 C C . LYS B 1 103 ? -1.264 5.734 -15.625 1 93.62 103 LYS B C 1
ATOM 2052 O O . LYS B 1 103 ? -1.523 4.953 -16.547 1 93.62 103 LYS B O 1
ATOM 2057 N N . ASN B 1 104 ? -0.147 6.336 -15.523 1 93.25 104 ASN B N 1
ATOM 2058 C CA . ASN B 1 104 ? 0.939 6.039 -16.453 1 93.25 104 ASN B CA 1
ATOM 2059 C C . ASN B 1 104 ? 2.055 5.25 -15.773 1 93.25 104 ASN B C 1
ATOM 2061 O O . ASN B 1 104 ? 3.143 5.777 -15.539 1 93.25 104 ASN B O 1
ATOM 2065 N N . GLU B 1 105 ? 1.793 3.949 -15.695 1 89.25 105 GLU B N 1
ATOM 2066 C CA . GLU B 1 105 ? 2.707 3.033 -15.016 1 89.25 105 GLU B CA 1
ATOM 2067 C C . GLU B 1 105 ? 4.113 3.121 -15.609 1 89.25 105 GLU B C 1
ATOM 2069 O O . GLU B 1 105 ? 4.277 3.164 -16.828 1 89.25 105 GLU B O 1
ATOM 2074 N N . GLY B 1 106 ? 5.133 3.129 -14.688 1 87.62 106 GLY B N 1
ATOM 2075 C CA . GLY B 1 106 ? 6.52 3.168 -15.125 1 87.62 106 GLY B CA 1
ATOM 2076 C C . GLY B 1 106 ? 7.07 4.574 -15.242 1 87.62 106 GLY B C 1
ATOM 2077 O O . GLY B 1 106 ? 8.273 4.766 -15.406 1 87.62 106 GLY B O 1
ATOM 2078 N N . ALA B 1 107 ? 6.246 5.562 -15.109 1 92.19 107 ALA B N 1
ATOM 2079 C CA . ALA B 1 107 ? 6.672 6.957 -15.211 1 92.19 107 ALA B CA 1
ATOM 2080 C C . ALA B 1 107 ? 7.52 7.363 -14.008 1 92.19 107 ALA B C 1
ATOM 2082 O O . ALA B 1 107 ? 7.449 6.734 -12.953 1 92.19 107 ALA B O 1
ATOM 2083 N N . LYS B 1 108 ? 8.367 8.398 -14.227 1 94.88 108 LYS B N 1
ATOM 2084 C CA . LYS B 1 108 ? 9.195 8.984 -13.172 1 94.88 108 LYS B CA 1
ATOM 2085 C C . LYS B 1 108 ? 8.859 10.461 -12.969 1 94.88 108 LYS B C 1
ATOM 2087 O O . LYS B 1 108 ? 8.336 11.117 -13.875 1 94.88 108 LYS B O 1
ATOM 2092 N N . LYS B 1 109 ? 9.055 10.938 -11.75 1 93.38 109 LYS B N 1
ATOM 2093 C CA . LYS B 1 109 ? 8.875 12.367 -11.5 1 93.38 109 LYS B CA 1
ATOM 2094 C C . LYS B 1 109 ? 9.672 13.203 -12.5 1 93.38 109 LYS B C 1
ATOM 2096 O O . LYS B 1 109 ? 10.734 12.789 -12.953 1 93.38 109 LYS B O 1
ATOM 2101 N N . PRO B 1 110 ? 9.07 14.25 -12.852 1 94.25 110 PRO B N 1
ATOM 2102 C CA . PRO B 1 110 ? 7.805 14.828 -12.391 1 94.25 110 PRO B CA 1
ATOM 2103 C C . PRO B 1 110 ? 6.629 14.492 -13.297 1 94.25 110 PRO B C 1
ATOM 2105 O O . PRO B 1 110 ? 5.676 15.266 -13.398 1 94.25 110 PRO B O 1
ATOM 2108 N N . ARG B 1 111 ? 6.828 13.461 -14.07 1 96 111 ARG B N 1
ATOM 2109 C CA . ARG B 1 111 ? 5.84 13.172 -15.109 1 96 111 ARG B CA 1
ATOM 2110 C C . ARG B 1 111 ? 4.762 12.227 -14.586 1 96 111 ARG B C 1
ATOM 2112 O O . ARG B 1 111 ? 4.168 11.469 -15.359 1 96 111 ARG B O 1
ATOM 2119 N N . CYS B 1 112 ? 4.48 12.203 -13.359 1 97.88 112 CYS B N 1
ATOM 2120 C CA . CYS B 1 112 ? 3.457 11.336 -12.789 1 97.88 112 CYS B CA 1
ATOM 2121 C C . CYS B 1 112 ? 2.061 11.867 -13.086 1 97.88 112 CYS B C 1
ATOM 2123 O O . CYS B 1 112 ? 1.799 13.055 -12.938 1 97.88 112 CYS B O 1
ATOM 2125 N N . GLN B 1 113 ? 1.205 10.984 -13.555 1 97.69 113 GLN B N 1
ATOM 2126 C CA . GLN B 1 113 ? -0.195 11.32 -13.805 1 97.69 113 GLN B CA 1
ATOM 2127 C C . GLN B 1 113 ? -1.124 10.406 -13.008 1 97.69 113 GLN B C 1
ATOM 2129 O O . GLN B 1 113 ? -0.958 9.18 -13.023 1 97.69 113 GLN B O 1
ATOM 2134 N N . TYR B 1 114 ? -2.123 11.031 -12.367 1 97.19 114 TYR B N 1
ATOM 2135 C CA . TYR B 1 114 ? -2.996 10.281 -11.469 1 97.19 114 TYR B CA 1
ATOM 2136 C C . TYR B 1 114 ? -4.461 10.508 -11.812 1 97.19 114 TYR B C 1
ATOM 2138 O O . TYR B 1 114 ? -4.824 11.562 -12.344 1 97.19 114 TYR B O 1
ATOM 2146 N N . LYS B 1 115 ? -5.227 9.484 -11.516 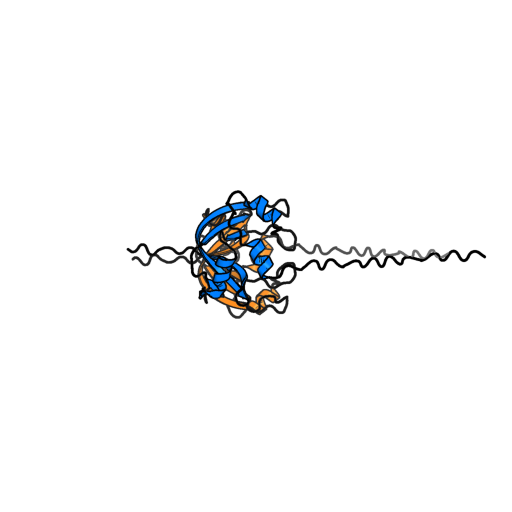1 96.62 115 LYS B N 1
ATOM 2147 C CA . LYS B 1 115 ? -6.676 9.609 -11.391 1 96.62 115 LYS B CA 1
ATOM 2148 C C . LYS B 1 115 ? -7.102 9.68 -9.93 1 96.62 115 LYS B C 1
ATOM 2150 O O . LYS B 1 115 ? -6.656 8.867 -9.109 1 96.62 115 LYS B O 1
ATOM 2155 N N . GLY B 1 116 ? -7.922 10.68 -9.648 1 96.75 116 GLY B N 1
ATOM 2156 C CA . GLY B 1 116 ? -8.422 10.812 -8.289 1 96.75 116 GLY B CA 1
ATOM 2157 C C . GLY B 1 116 ? -9.828 10.273 -8.109 1 96.75 116 GLY B C 1
ATOM 2158 O O . GLY B 1 116 ? -10.664 10.406 -9 1 96.75 116 GLY B O 1
ATOM 2159 N N . ASN B 1 117 ? -10.078 9.672 -6.922 1 95.56 117 ASN B N 1
ATOM 2160 C CA . ASN B 1 117 ? -11.391 9.172 -6.539 1 95.56 117 ASN B CA 1
ATOM 2161 C C . ASN B 1 117 ? -11.766 9.586 -5.121 1 95.56 117 ASN B C 1
ATOM 2163 O O . ASN B 1 117 ? -11.031 9.312 -4.172 1 95.56 117 ASN B O 1
ATOM 2167 N N . LEU B 1 118 ? -12.891 10.273 -5.066 1 96.38 118 LEU B N 1
ATOM 2168 C CA . LEU B 1 118 ? -13.43 10.609 -3.75 1 96.38 118 LEU B CA 1
ATOM 2169 C C . LEU B 1 118 ? -14.219 9.445 -3.17 1 96.38 118 LEU B C 1
ATOM 2171 O O . LEU B 1 118 ? -15.164 8.961 -3.799 1 96.38 118 LEU B O 1
ATOM 2175 N N . LEU B 1 119 ? -13.828 8.984 -2.035 1 93.62 119 LEU B N 1
ATOM 2176 C CA . LEU B 1 119 ? -14.523 7.918 -1.32 1 93.62 119 LEU B CA 1
ATOM 2177 C C . LEU B 1 119 ? -15.047 8.414 0.022 1 93.62 119 LEU B C 1
ATOM 2179 O O . LEU B 1 119 ? -14.336 9.109 0.754 1 93.62 119 LEU B O 1
ATOM 2183 N N . THR B 1 120 ? -16.297 8.055 0.291 1 94.06 120 THR B N 1
ATOM 2184 C CA . THR B 1 120 ? -16.922 8.516 1.525 1 94.06 120 THR B CA 1
ATOM 2185 C C . THR B 1 120 ? -17.188 7.344 2.467 1 94.06 120 THR B C 1
ATOM 2187 O O . THR B 1 120 ? -17.172 6.184 2.047 1 94.06 120 THR B O 1
ATOM 2190 N N . ASP B 1 121 ? -17.328 7.605 3.717 1 94 121 ASP B N 1
ATOM 2191 C CA . ASP B 1 121 ? -17.719 6.637 4.734 1 94 121 ASP B CA 1
ATOM 2192 C C . ASP B 1 121 ? -16.703 5.496 4.82 1 94 121 ASP B C 1
ATOM 2194 O O . ASP B 1 121 ? -17.078 4.32 4.812 1 94 121 ASP B O 1
ATOM 2198 N N . ARG B 1 122 ? -15.438 5.93 4.906 1 93 122 ARG B N 1
ATOM 2199 C CA . ARG B 1 122 ? -14.367 4.941 4.969 1 93 122 ARG B CA 1
ATOM 2200 C C . ARG B 1 122 ? -13.734 4.906 6.355 1 93 122 ARG B C 1
ATOM 2202 O O . ARG B 1 122 ? -13.422 5.949 6.926 1 93 122 ARG B O 1
ATOM 2209 N N . TYR B 1 123 ? -13.578 3.715 6.844 1 94.06 123 TYR B N 1
ATOM 2210 C CA . TYR B 1 123 ? -12.609 3.574 7.93 1 94.06 123 TYR B CA 1
ATOM 2211 C C . TYR B 1 123 ? -11.188 3.578 7.398 1 94.06 123 TYR B C 1
ATOM 2213 O O . TYR B 1 123 ? -10.938 3.18 6.258 1 94.06 123 TYR B O 1
ATOM 2221 N N . VAL B 1 124 ? -10.352 4.098 8.25 1 95.94 124 VAL B N 1
ATOM 2222 C CA . VAL B 1 124 ? -8.945 4.164 7.863 1 95.94 124 VAL B CA 1
ATOM 2223 C C . VAL B 1 124 ? -8.109 3.299 8.812 1 95.94 124 VAL B C 1
ATOM 2225 O O . VAL B 1 124 ? -8.352 3.283 10.016 1 95.94 124 VAL B O 1
ATOM 2228 N N . ALA B 1 125 ? -7.164 2.594 8.312 1 94.19 125 ALA B N 1
ATOM 2229 C CA . ALA B 1 125 ? -6.227 1.795 9.094 1 94.19 125 ALA B CA 1
ATOM 2230 C C . ALA B 1 125 ? -4.812 2.363 9.008 1 94.19 125 ALA B C 1
ATOM 2232 O O . ALA B 1 125 ? -4.316 2.641 7.91 1 94.19 125 ALA B O 1
ATOM 2233 N N . VAL B 1 126 ? -4.172 2.562 10.188 1 96.75 126 VAL B N 1
ATOM 2234 C CA . VAL B 1 126 ? -2.824 3.125 10.227 1 96.75 126 VAL B CA 1
ATOM 2235 C C . VAL B 1 126 ? -1.971 2.342 11.227 1 96.75 126 VAL B C 1
ATOM 2237 O O . VAL B 1 126 ? -2.5 1.695 12.133 1 96.75 126 VAL B O 1
ATOM 2240 N N . ALA B 1 127 ? -0.629 2.338 10.977 1 95.06 127 ALA B N 1
ATOM 2241 C CA . ALA B 1 127 ? 0.306 1.946 12.031 1 95.06 127 ALA B CA 1
ATOM 2242 C C . ALA B 1 127 ? 0.608 3.119 12.953 1 95.06 127 ALA B C 1
ATOM 2244 O O . ALA B 1 127 ? 0.726 4.262 12.508 1 95.06 127 ALA B O 1
ATOM 2245 N N . CYS B 1 128 ? 0.744 2.77 14.195 1 96.31 128 CYS B N 1
ATOM 2246 C CA . CYS B 1 128 ? 0.963 3.805 15.203 1 96.31 128 CYS B CA 1
ATOM 2247 C C . CYS B 1 128 ? 2.309 3.619 15.891 1 96.31 128 CYS B C 1
ATOM 2249 O O . CYS B 1 128 ? 2.734 2.488 16.141 1 96.31 128 CYS B O 1
ATOM 2251 N N . GLN B 1 129 ? 3.037 4.637 16.141 1 94.62 129 GLN B N 1
ATOM 2252 C CA . GLN B 1 129 ? 4.117 4.758 17.109 1 94.62 129 GLN B CA 1
ATOM 2253 C C . GLN B 1 129 ? 3.725 5.676 18.266 1 94.62 129 GLN B C 1
ATOM 2255 O O . GLN B 1 129 ? 3.754 6.902 18.125 1 94.62 129 GLN B O 1
ATOM 2260 N N . GLY B 1 130 ? 3.369 4.922 19.359 1 94.44 130 GLY B N 1
ATOM 2261 C CA . GLY B 1 130 ? 2.676 5.688 20.375 1 94.44 130 GLY B CA 1
ATOM 2262 C C . GLY B 1 130 ? 1.33 6.219 19.922 1 94.44 130 GLY B C 1
ATOM 2263 O O . GLY B 1 130 ? 0.499 5.461 19.406 1 94.44 130 GLY B O 1
ATOM 2264 N N . ASP B 1 131 ? 1.079 7.496 20.047 1 97.12 131 ASP B N 1
ATOM 2265 C CA . ASP B 1 131 ? -0.201 8.109 19.703 1 97.12 131 ASP B CA 1
ATOM 2266 C C . ASP B 1 131 ? -0.15 8.75 18.312 1 97.12 131 ASP B C 1
ATOM 2268 O O . ASP B 1 131 ? -1.029 9.539 17.953 1 97.12 131 ASP B O 1
ATOM 2272 N N . LEU B 1 132 ? 0.897 8.445 17.578 1 97.69 132 LEU B N 1
ATOM 2273 C CA . LEU B 1 132 ? 1.072 9.109 16.297 1 97.69 132 LEU B CA 1
ATOM 2274 C C . LEU B 1 132 ? 1.008 8.109 15.148 1 97.69 132 LEU B C 1
ATOM 2276 O O . LEU B 1 132 ? 1.686 7.078 15.188 1 97.69 132 LEU B O 1
ATOM 2280 N N . PRO B 1 133 ? 0.129 8.43 14.164 1 97.94 133 PRO B N 1
ATOM 2281 C CA . PRO B 1 133 ? 0.185 7.578 12.969 1 97.94 133 PRO B CA 1
ATOM 2282 C C . PRO B 1 133 ? 1.479 7.754 12.18 1 97.94 133 PRO B C 1
ATOM 2284 O O . PRO B 1 133 ? 1.952 8.883 12.008 1 97.94 133 PRO B O 1
ATOM 2287 N N . VAL B 1 134 ? 2.041 6.637 11.734 1 96.56 134 VAL B N 1
ATOM 2288 C CA . VAL B 1 134 ? 3.336 6.746 11.07 1 96.56 134 VAL B CA 1
ATOM 2289 C C . VAL B 1 134 ? 3.297 6 9.742 1 96.56 134 VAL B C 1
ATOM 2291 O O . VAL B 1 134 ? 4.215 6.125 8.93 1 96.56 134 VAL B O 1
ATOM 2294 N N . HIS B 1 135 ? 2.316 5.125 9.477 1 94.38 135 HIS B N 1
ATOM 2295 C CA . HIS B 1 135 ? 2.119 4.445 8.203 1 94.38 135 HIS B CA 1
ATOM 2296 C C . HIS B 1 135 ? 0.636 4.324 7.867 1 94.38 135 HIS B C 1
ATOM 2298 O O . HIS B 1 135 ? -0.168 3.93 8.711 1 94.38 135 HIS B O 1
ATOM 2304 N N . PHE B 1 136 ? 0.309 4.77 6.668 1 94.5 136 PHE B N 1
ATOM 2305 C CA . PHE B 1 136 ? -1.033 4.582 6.133 1 94.5 136 PHE B CA 1
ATOM 2306 C C . PHE B 1 136 ? -1.164 3.215 5.469 1 94.5 136 PHE B C 1
ATOM 2308 O O . PHE B 1 136 ? -0.416 2.893 4.547 1 94.5 136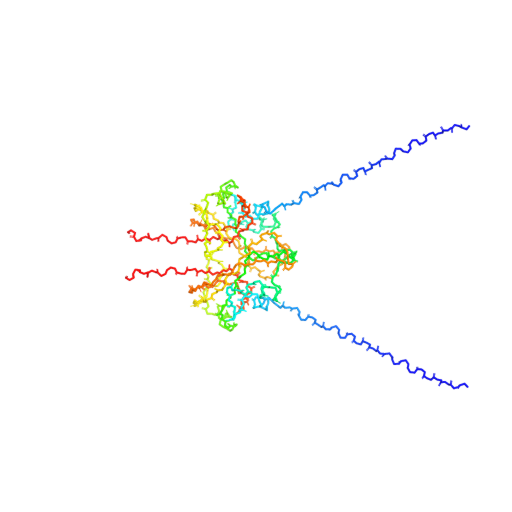 PHE B O 1
ATOM 2315 N N . ALA B 1 137 ? -2.092 2.41 5.895 1 86.31 137 ALA B N 1
ATOM 2316 C CA . ALA B 1 137 ? -2.262 1.074 5.328 1 86.31 137 ALA B CA 1
ATOM 2317 C C . ALA B 1 137 ? -3.363 1.061 4.273 1 86.31 137 ALA B C 1
ATOM 2319 O O . ALA B 1 137 ? -3.258 0.357 3.266 1 86.31 137 ALA B O 1
ATOM 2320 N N . GLY B 1 138 ? -4.406 1.675 4.551 1 86.12 138 GLY B N 1
ATOM 2321 C CA . GLY B 1 138 ? -5.504 1.701 3.596 1 86.12 138 GLY B CA 1
ATOM 2322 C C . GLY B 1 138 ? -6.812 2.164 4.207 1 86.12 138 GLY B C 1
ATOM 2323 O O . GLY B 1 138 ? -6.859 2.547 5.379 1 86.12 138 GLY B O 1
ATOM 2324 N N . ASP B 1 139 ? -7.797 2.285 3.309 1 78.56 139 ASP B N 1
ATOM 2325 C CA . ASP B 1 139 ? -9.164 2.533 3.754 1 78.56 139 ASP B CA 1
ATOM 2326 C C . ASP B 1 139 ? -10.039 1.3 3.551 1 78.56 139 ASP B C 1
ATOM 2328 O O . ASP B 1 139 ? -9.711 0.42 2.754 1 78.56 139 ASP B O 1
ATOM 2332 N N . ILE B 1 140 ? -11.039 1.17 4.387 1 73.62 140 ILE B N 1
ATOM 2333 C CA . ILE B 1 140 ? -11.906 0.003 4.422 1 73.62 140 ILE B CA 1
ATOM 2334 C C . ILE B 1 140 ? -13.367 0.442 4.273 1 73.62 140 ILE B C 1
ATOM 2336 O O . ILE B 1 140 ? -13.805 1.39 4.93 1 73.62 140 ILE B O 1
ATOM 2340 N N . MET B 1 141 ? -14.055 -0.222 3.314 1 66.94 141 MET B N 1
ATOM 2341 C CA . MET B 1 141 ? -15.484 0.031 3.16 1 66.94 141 MET B CA 1
ATOM 2342 C C . MET B 1 141 ? -16.297 -0.83 4.121 1 66.94 141 MET B C 1
ATOM 2344 O O . MET B 1 141 ? -15.977 -2.002 4.332 1 66.94 141 MET B O 1
ATOM 2348 N N . VAL B 1 142 ? -17.125 -0.125 4.984 1 57.47 142 VAL B N 1
ATOM 2349 C CA . VAL B 1 142 ? -18.016 -0.934 5.809 1 57.47 142 VAL B CA 1
ATOM 2350 C C . VAL B 1 142 ? -19.359 -1.12 5.098 1 57.47 142 VAL B C 1
ATOM 2352 O O . VAL B 1 142 ? -19.969 -0.149 4.641 1 57.47 142 VAL B O 1
ATOM 2355 N N . LEU B 1 143 ? -19.672 -2.225 4.551 1 47.94 143 LEU B N 1
ATOM 2356 C CA . LEU B 1 143 ? -21.016 -2.516 4.035 1 47.94 143 LEU B CA 1
ATOM 2357 C C . LEU B 1 143 ? -22.031 -2.539 5.164 1 47.94 143 LEU B C 1
ATOM 2359 O O . LEU B 1 143 ? -21.766 -3.082 6.238 1 47.94 143 LEU B O 1
ATOM 2363 N N . ASN B 1 144 ? -22.797 -1.448 5.387 1 39.69 144 ASN B N 1
ATOM 2364 C CA . ASN B 1 144 ? -23.969 -1.477 6.262 1 39.69 144 ASN B CA 1
ATOM 2365 C C . ASN B 1 144 ? -24.781 -2.752 6.07 1 39.69 144 ASN B C 1
ATOM 2367 O O . ASN B 1 144 ? -24.906 -3.252 4.949 1 39.69 144 ASN B O 1
ATOM 2371 N N . ASP B 1 145 ? -24.906 -3.535 7.082 1 34.88 145 ASP B N 1
ATOM 2372 C CA . ASP B 1 145 ? -26 -4.48 7.23 1 34.88 145 ASP B CA 1
ATOM 2373 C C . ASP B 1 145 ? -27.344 -3.799 6.969 1 34.88 145 ASP B C 1
ATOM 2375 O O . ASP B 1 145 ? -27.75 -2.906 7.715 1 34.88 145 ASP B O 1
ATOM 2379 N N . MET B 1 146 ? -27.688 -3.242 5.863 1 31.92 146 MET B N 1
ATOM 2380 C CA . MET B 1 146 ? -29.078 -2.848 5.719 1 31.92 146 MET B CA 1
ATOM 2381 C C . MET B 1 146 ? -30.016 -3.973 6.152 1 31.92 146 MET B C 1
ATOM 2383 O O . MET B 1 146 ? -30.984 -4.281 5.465 1 31.92 146 MET B O 1
ATOM 2387 N N . ASN B 1 147 ? -29.578 -5.035 6.695 1 30.28 147 ASN B N 1
ATOM 2388 C CA . ASN B 1 147 ? -30.766 -5.793 7.082 1 30.28 147 ASN B CA 1
ATOM 2389 C C . ASN B 1 147 ? -31.562 -5.066 8.156 1 30.28 147 ASN B C 1
ATOM 2391 O O . ASN B 1 147 ? -32.469 -5.652 8.773 1 30.28 147 ASN B O 1
ATOM 2395 N N . ASN B 1 148 ? -31.688 -3.707 8.203 1 26.48 148 ASN B N 1
ATOM 2396 C CA . ASN B 1 148 ? -32.969 -3.486 8.859 1 26.48 148 ASN B CA 1
ATOM 2397 C C . ASN B 1 148 ? -34.125 -3.725 7.898 1 26.48 148 ASN B C 1
ATOM 2399 O O . ASN B 1 148 ? -34.062 -3.375 6.723 1 26.48 148 ASN B O 1
#

Sequence (296 aa):
ITFDWVLFICLLLFATKSSQFEEDRYGKFRRQHIDGKMTEKKCDKVIKKKEIWNDNNSCKATNTFILDNPSEVKNICVKGKFDENLQMTKSHKKFRVVKCVLKNEGAKKPRCQYKGNLLTDRYVAVACQGDLPVHFAGDIMVLNDMNNITFDWVLFICLLLFATKSSQFEEDRYGKFRRQHIDGKMTEKKCDKVIKKKEIWNDNNSCKATNTFILDNPSEVKNICVKGKFDENLQMTKSHKKFRVVKCVLKNEGAKKPRCQYKGNLLTDRYVAVACQGDLPVHFAGDIMVLNDMNN

Nearest PDB structures (foldseek):
  7bfk-assembly2_B  TM=8.546E-01  e=5.065E-11  Salmo salar
  3zbw-assembly1_A  TM=8.737E-01  e=1.825E-10  Mus musculus
  2bwk-assembly1_A  TM=8.770E-01  e=2.476E-10  Mus musculus
  4qfi-assembly1_A  TM=8.842E-01  e=3.796E-10  Rattus norvegicus
  3zbv-assembly1_A-2  TM=8.679E-01  e=3.571E-10  Mus musculus

InterPro domains:
  IPR001427 Pancreatic ribonuclease [PTHR11437] (7-138)
  IPR023411 Ribonuclease A, active site [PS00127] (59-65)
  IPR023412 Ribonuclease A-domain [PF00074] (25-136)
  IPR023412 Ribonuclease A-domain [SM00092] (22-140)
  IPR036816 Ribonuclease A-like domain superfamily [G3DSA:3.10.130.10] (17-146)
  IPR036816 Ribonuclease A-like domain superfamily [SSF54076] (25-139)